Protein 9K8J (pdb70)

Nearest PDB structures (foldseek):
  1xl3-assembly2_B  TM=3.072E-01  e=3.208E+00  Yersinia pestis

Structure (mmCIF, N/CA/C/O backbone):
data_9K8J
#
_entry.id   9K8J
#
loop_
_entity.id
_entity.type
_entity.pdbx_description
1 polymer Cage-t32-Zn1-HEHE-36
2 non-polymer 'ZINC ION'
#
loop_
_atom_site.group_PDB
_atom_site.id
_atom_site.type_symbol
_atom_site.label_atom_id
_atom_site.label_alt_id
_atom_site.label_comp_id
_atom_site.label_asym_id
_atom_site.label_entity_id
_atom_site.label_seq_id
_atom_site.pdbx_PDB_ins_code
_atom_site.Cartn_x
_atom_site.Cartn_y
_atom_site.Cartn_z
_atom_site.occupancy
_atom_site.B_iso_or_equiv
_atom_site.auth_seq_id
_atom_site.auth_comp_id
_atom_site.auth_asym_id
_atom_site.auth_atom_id
_atom_site.pdbx_PDB_model_num
ATOM 1 N N . GLY A 1 22 ? 139.899 102.270 174.475 1.00 50.59 3 GLY A N 1
ATOM 2 C CA . GLY A 1 22 ? 139.348 100.929 174.417 1.00 52.39 3 GLY A CA 1
ATOM 3 C C . GLY A 1 22 ? 140.012 99.970 175.385 1.00 54.36 3 GLY A C 1
ATOM 4 O O . GLY A 1 22 ? 140.783 99.100 174.981 1.00 52.69 3 GLY A O 1
ATOM 5 N N . GLY A 1 23 ? 139.707 100.130 176.671 1.00 51.81 4 GLY A N 1
ATOM 6 C CA . GLY A 1 23 ? 140.307 99.306 177.701 1.00 50.43 4 GLY A CA 1
ATOM 7 C C . GLY A 1 23 ? 141.506 99.979 178.332 1.00 51.46 4 GLY A C 1
ATOM 8 O O . GLY A 1 23 ? 141.931 99.618 179.434 1.00 50.74 4 GLY A O 1
ATOM 9 N N . THR A 1 24 ? 142.054 100.971 177.635 1.00 50.98 5 THR A N 1
ATOM 10 C CA . THR A 1 24 ? 143.189 101.748 178.111 1.00 52.25 5 THR A CA 1
ATOM 11 C C . THR A 1 24 ? 142.815 103.218 178.006 1.00 53.53 5 THR A C 1
ATOM 12 O O . THR A 1 24 ? 142.134 103.610 177.055 1.00 52.15 5 THR A O 1
ATOM 16 N N . MET A 1 25 ? 143.228 104.006 179.006 1.00 49.57 6 MET A N 1
ATOM 17 C CA . MET A 1 25 ? 142.888 105.422 179.157 1.00 47.10 6 MET A CA 1
ATOM 18 C C . MET A 1 25 ? 141.433 105.546 179.612 1.00 51.39 6 MET A C 1
ATOM 19 O O . MET A 1 25 ? 140.982 106.626 180.012 1.00 53.55 6 MET A O 1
ATOM 24 N N . LEU A 1 26 ? 140.711 104.426 179.620 1.00 44.65 7 LEU A N 1
ATOM 25 C CA . LEU A 1 26 ? 139.372 104.350 180.189 1.00 39.36 7 LEU A CA 1
ATOM 26 C C . LEU A 1 26 ? 139.333 103.667 181.544 1.00 39.47 7 LEU A C 1
ATOM 27 O O . LEU A 1 26 ? 138.522 104.048 182.389 1.00 41.49 7 LEU A O 1
ATOM 32 N N . LYS A 1 27 ? 140.185 102.663 181.768 1.00 41.62 8 LYS A N 1
ATOM 33 C CA . LYS A 1 27 ? 140.236 102.022 183.078 1.00 43.61 8 LYS A CA 1
ATOM 34 C C . LYS A 1 27 ? 140.919 102.910 184.109 1.00 46.27 8 LYS A C 1
ATOM 35 O O . LYS A 1 27 ? 140.606 102.823 185.301 1.00 47.72 8 LYS A O 1
ATOM 41 N N . GLU A 1 28 ? 141.850 103.764 183.675 1.00 44.45 9 GLU A N 1
ATOM 42 C CA . GLU A 1 28 ? 142.481 104.703 184.597 1.00 44.71 9 GLU A CA 1
ATOM 43 C C . GLU A 1 28 ? 141.494 105.751 185.095 1.00 47.59 9 GLU A C 1
ATOM 44 O O . GLU A 1 28 ? 141.541 106.136 186.270 1.00 48.00 9 GLU A O 1
ATOM 50 N N . ILE A 1 29 ? 140.603 106.229 184.222 1.00 40.47 10 ILE A N 1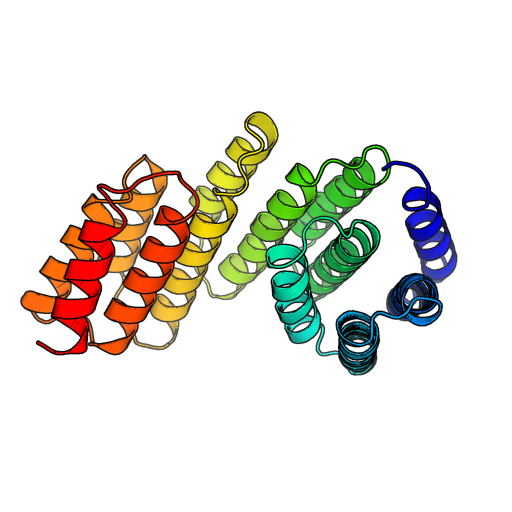
ATOM 51 C CA . ILE A 1 29 ? 139.594 107.198 184.639 1.00 36.95 10 ILE A CA 1
ATOM 52 C C . ILE A 1 29 ? 138.689 106.598 185.703 1.00 37.99 10 ILE A C 1
ATOM 53 O O . ILE A 1 29 ? 138.420 107.220 186.739 1.00 42.61 10 ILE A O 1
ATOM 58 N N . LEU A 1 30 ? 138.213 105.372 185.471 1.00 38.92 11 LEU A N 1
ATOM 59 C CA . LEU A 1 30 ? 137.377 104.699 186.458 1.00 40.56 11 LEU A CA 1
ATOM 60 C C . LEU A 1 30 ? 138.142 104.407 187.741 1.00 42.57 11 LEU A C 1
ATOM 61 O O . LEU A 1 30 ? 137.575 104.506 188.833 1.00 44.93 11 LEU A O 1
ATOM 66 N N . GLU A 1 31 ? 139.426 104.052 187.634 1.00 45.82 12 GLU A N 1
ATOM 67 C CA . GLU A 1 31 ? 140.225 103.819 188.830 1.00 45.77 12 GLU A CA 1
ATOM 68 C C . GLU A 1 31 ? 140.338 105.083 189.673 1.00 48.10 12 GLU A C 1
ATOM 69 O O . GLU A 1 31 ? 140.139 105.040 190.893 1.00 50.23 12 GLU A O 1
ATOM 75 N N . ALA A 1 32 ? 140.635 106.219 189.038 1.00 47.25 13 ALA A N 1
ATOM 76 C CA . ALA A 1 32 ? 140.721 107.482 189.765 1.00 45.99 13 ALA A CA 1
ATOM 77 C C . ALA A 1 32 ? 139.375 107.854 190.376 1.00 47.03 13 ALA A C 1
ATOM 78 O O . ALA A 1 32 ? 139.302 108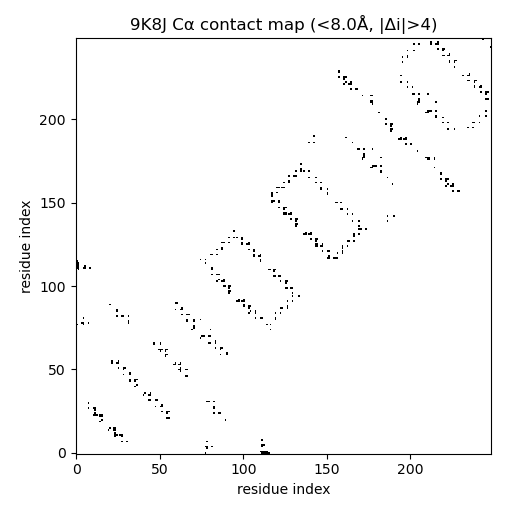.316 191.523 1.00 47.14 13 ALA A 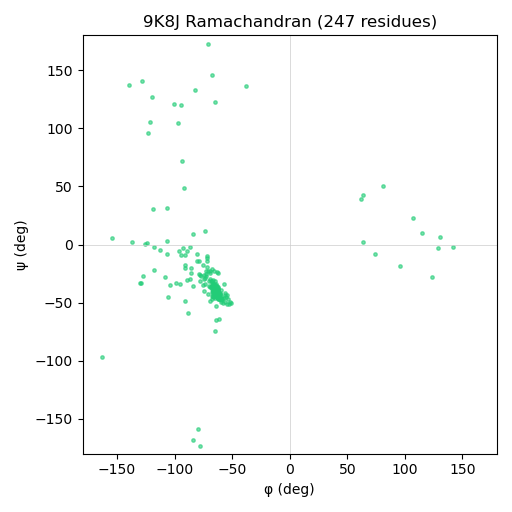O 1
ATOM 80 N N . TYR A 1 33 ? 138.296 107.657 189.616 1.00 44.43 14 TYR A N 1
ATOM 81 C CA . TYR A 1 33 ? 136.956 107.897 190.139 1.00 42.77 14 TYR A CA 1
ATOM 82 C C . TYR A 1 33 ? 136.716 107.068 191.394 1.00 44.76 14 TYR A C 1
ATOM 83 O O . TYR A 1 33 ? 136.154 107.552 192.379 1.00 45.71 14 TYR A O 1
ATOM 92 N N . LYS A 1 34 ? 137.162 105.811 191.377 1.00 46.63 15 LYS A N 1
ATOM 93 C CA . LYS A 1 34 ? 136.986 104.948 192.539 1.00 47.06 15 LYS A CA 1
ATOM 94 C C . LYS A 1 34 ? 137.812 105.429 193.728 1.00 50.97 15 LYS A C 1
ATOM 95 O O . LYS A 1 34 ? 137.345 105.385 194.874 1.00 49.61 15 LYS A O 1
ATOM 101 N N . GLU A 1 35 ? 139.045 105.885 193.489 1.00 55.67 16 GLU A N 1
ATOM 102 C CA . GLU A 1 35 ? 139.842 106.398 194.603 1.00 54.96 16 GLU A CA 1
ATOM 103 C C . GLU A 1 35 ? 139.173 107.606 195.242 1.00 56.31 16 GLU A C 1
ATOM 104 O O . GLU A 1 35 ? 139.114 107.708 196.473 1.00 58.26 16 GLU A O 1
ATOM 110 N N . ILE A 1 36 ? 138.668 108.531 194.428 1.00 53.40 17 ILE A N 1
ATOM 111 C CA . ILE A 1 36 ? 138.089 109.757 194.978 1.00 51.59 17 ILE A CA 1
ATOM 112 C C . ILE A 1 36 ? 136.677 109.509 195.499 1.00 51.31 17 ILE A C 1
ATOM 113 O O . ILE A 1 36 ? 136.127 110.328 196.244 1.00 51.07 17 ILE A O 1
ATOM 118 N N . ALA A 1 37 ? 136.078 108.374 195.129 1.00 57.61 18 ALA A N 1
ATOM 119 C CA . ALA A 1 37 ? 134.780 107.990 195.661 1.00 59.55 18 ALA A CA 1
ATOM 120 C C . ALA A 1 37 ? 134.860 107.065 196.866 1.00 59.12 18 ALA A C 1
ATOM 121 O O . ALA A 1 37 ? 133.826 106.804 197.490 1.00 58.17 18 ALA A O 1
ATOM 123 N N . ARG A 1 38 ? 136.047 106.549 197.200 1.00 60.69 19 ARG A N 1
ATOM 124 C CA . ARG A 1 38 ? 136.200 105.754 198.415 1.00 63.04 19 ARG A CA 1
ATOM 125 C C . ARG A 1 38 ? 135.769 106.539 199.646 1.00 62.69 19 ARG A C 1
ATOM 126 O O . ARG A 1 38 ? 135.236 105.968 200.606 1.00 59.83 19 ARG A O 1
ATOM 134 N N . THR A 1 39 ? 136.002 107.853 199.642 1.00 68.58 20 THR A N 1
ATOM 135 C CA . THR A 1 39 ? 135.602 108.693 200.768 1.00 68.84 20 THR A CA 1
ATOM 136 C C . THR A 1 39 ? 134.091 108.669 200.960 1.00 66.82 20 THR A C 1
ATOM 137 O O . THR A 1 39 ? 133.591 108.593 202.088 1.00 67.21 20 THR A O 1
ATOM 141 N N . GLY A 1 40 ? 133.344 108.740 199.859 1.00 64.02 21 GLY A N 1
ATOM 142 C CA . GLY A 1 40 ? 131.896 108.711 199.924 1.00 65.80 21 GLY A CA 1
ATOM 143 C C . GLY A 1 40 ? 131.259 110.004 199.458 1.00 68.95 21 GLY A C 1
ATOM 144 O O . GLY A 1 40 ? 130.052 110.204 199.621 1.00 67.95 21 GLY A O 1
ATOM 145 N N . ASN A 1 41 ? 132.071 110.892 198.878 1.00 65.48 22 ASN A N 1
ATOM 146 C CA . ASN A 1 41 ? 131.565 112.175 198.409 1.00 63.31 22 ASN A CA 1
ATOM 147 C C . ASN A 1 41 ? 130.550 112.023 197.287 1.00 65.29 22 ASN A C 1
ATOM 148 O O . ASN A 1 41 ? 129.534 112.730 197.283 1.00 62.36 22 ASN A O 1
ATOM 153 N N . GLU A 1 42 ? 130.815 111.136 196.323 1.00 60.40 23 GLU A N 1
ATOM 154 C CA . GLU A 1 42 ? 129.908 110.828 195.220 1.00 57.10 23 GLU A CA 1
ATOM 155 C C . GLU A 1 42 ? 129.662 112.026 194.309 1.00 55.59 23 GLU A C 1
ATOM 156 O O . GLU A 1 42 ? 128.888 111.930 193.350 1.00 51.61 23 GLU A O 1
ATOM 162 N N . ARG A 1 43 ? 130.309 113.158 194.590 1.00 53.60 24 ARG A N 1
ATOM 163 C CA . ARG A 1 43 ? 130.192 114.330 193.72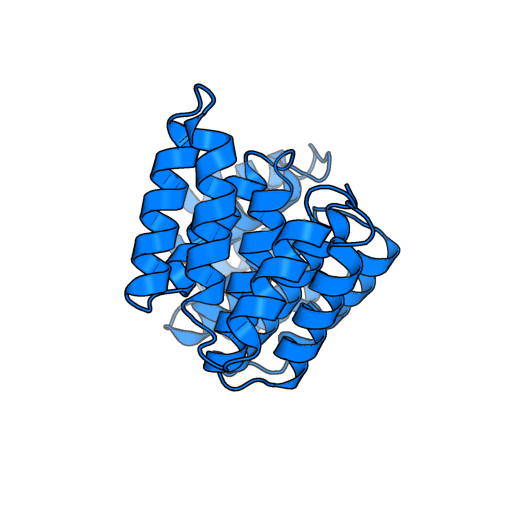8 1.00 50.34 24 ARG A CA 1
ATOM 164 C C . ARG A 1 43 ? 131.523 114.945 193.319 1.00 50.24 24 ARG A C 1
ATOM 165 O O . ARG A 1 43 ? 131.611 115.470 192.205 1.00 50.32 24 ARG A O 1
ATOM 173 N N . GLU A 1 44 ? 132.561 114.905 194.157 1.00 48.82 25 GLU A N 1
ATOM 174 C CA . GLU A 1 44 ? 133.862 115.399 193.723 1.00 47.92 25 GLU A CA 1
ATOM 175 C C . GLU A 1 44 ? 134.583 114.402 192.828 1.00 48.90 25 GLU A C 1
ATOM 176 O O . GLU A 1 44 ? 135.417 114.811 192.015 1.00 50.75 25 GLU A O 1
ATOM 182 N N . ALA A 1 45 ? 134.286 113.107 192.960 1.00 41.39 26 ALA A N 1
ATOM 183 C CA . ALA A 1 45 ? 134.824 112.128 192.021 1.00 40.42 26 ALA A CA 1
ATOM 184 C C . ALA A 1 45 ? 134.310 112.383 190.612 1.00 39.11 26 ALA A C 1
ATOM 185 O O . ALA A 1 45 ? 135.072 112.303 189.639 1.00 41.40 26 ALA A O 1
ATOM 187 N N . LEU A 1 46 ? 133.018 112.698 190.484 1.00 30.71 27 LEU A N 1
ATOM 188 C CA . LEU A 1 46 ? 132.462 113.044 189.179 1.00 30.76 27 LEU A CA 1
ATOM 189 C C . LEU A 1 46 ? 133.138 114.280 188.605 1.00 30.45 27 LEU A C 1
ATOM 190 O O . LEU A 1 46 ? 133.487 114.309 187.420 1.00 31.08 27 LEU A O 1
ATOM 195 N N . LEU A 1 47 ? 133.337 115.308 189.432 1.00 30.08 28 LEU A N 1
ATOM 196 C CA . LEU A 1 47 ? 133.975 116.532 188.959 1.00 30.73 28 LEU A CA 1
ATOM 197 C C . LEU A 1 47 ? 135.419 116.278 188.543 1.00 32.49 28 LEU A C 1
ATOM 198 O O . LEU A 1 47 ? 135.889 116.833 187.546 1.00 32.58 28 LEU A O 1
ATOM 203 N N . ARG A 1 48 ? 136.134 115.439 189.295 1.00 31.91 29 ARG A N 1
ATOM 204 C CA . ARG A 1 48 ? 137.508 115.106 188.933 1.00 30.94 29 ARG A CA 1
ATOM 205 C C . ARG A 1 48 ? 137.561 114.332 187.620 1.00 29.82 29 ARG A C 1
ATOM 206 O O . ARG A 1 48 ? 138.450 114.554 186.791 1.00 33.49 29 ARG A O 1
ATOM 214 N N . ALA A 1 49 ? 136.623 113.403 187.422 1.00 23.82 30 ALA A N 1
ATOM 215 C CA . ALA A 1 49 ? 136.565 112.677 186.158 1.00 20.32 30 ALA A CA 1
ATOM 216 C C . ALA A 1 49 ? 136.281 113.618 184.993 1.00 24.17 30 ALA A C 1
ATOM 217 O O . ALA A 1 49 ? 136.894 113.504 183.924 1.00 22.21 30 ALA A O 1
ATOM 219 N N . ILE A 1 50 ? 135.354 114.559 185.183 1.00 26.57 31 ILE A N 1
ATOM 220 C CA . ILE A 1 50 ? 135.072 115.545 184.143 1.00 20.60 31 ILE A CA 1
ATOM 221 C C . ILE A 1 50 ? 136.304 116.398 183.868 1.00 25.06 31 ILE A C 1
ATOM 222 O O . ILE A 1 50 ? 136.591 116.742 182.716 1.00 27.32 31 ILE A O 1
ATOM 227 N N . ASP A 1 51 ? 137.052 116.748 184.916 1.00 23.31 32 ASP A N 1
ATOM 228 C CA . ASP A 1 51 ? 138.286 117.508 184.733 1.00 25.38 32 ASP A CA 1
ATOM 229 C C . ASP A 1 51 ? 139.300 116.719 183.912 1.00 28.57 32 ASP A C 1
ATOM 230 O O . ASP A 1 51 ? 139.943 117.263 183.005 1.00 32.53 32 ASP A O 1
ATOM 235 N N . ILE A 1 52 ? 139.454 115.433 184.219 1.00 26.07 33 ILE A N 1
ATOM 236 C CA . ILE A 1 52 ? 140.399 114.568 183.521 1.00 21.30 33 ILE A CA 1
ATOM 237 C C . ILE A 1 52 ? 140.025 114.495 182.047 1.00 20.49 33 ILE A C 1
ATOM 238 O O . ILE A 1 52 ? 140.891 114.599 181.171 1.00 22.95 33 ILE A O 1
ATOM 243 N N . VAL A 1 53 ? 138.732 114.323 181.761 1.00 20.66 34 VAL A N 1
ATOM 244 C CA . VAL A 1 53 ? 138.288 114.291 180.370 1.00 21.37 34 VAL A CA 1
ATOM 245 C C . VAL A 1 53 ? 138.537 115.632 179.689 1.00 22.77 34 VAL A C 1
ATOM 246 O O . VAL A 1 53 ? 138.999 115.687 178.544 1.00 26.31 34 VAL A O 1
ATOM 250 N N . ARG A 1 54 ? 138.247 116.736 180.383 1.00 20.77 35 ARG A N 1
ATOM 251 C CA . ARG A 1 54 ? 138.356 118.057 179.769 1.00 20.40 35 ARG A CA 1
ATOM 252 C C . ARG A 1 54 ? 139.798 118.454 179.489 1.00 29.57 35 ARG A C 1
ATOM 253 O O . ARG A 1 54 ? 140.043 119.215 178.548 1.00 29.32 35 ARG A O 1
ATOM 261 N N . ASP A 1 55 ? 140.753 117.975 180.286 1.00 33.48 36 ASP A N 1
ATOM 262 C CA . ASP A 1 55 ? 142.156 118.279 180.022 1.00 29.27 36 ASP A CA 1
ATOM 263 C C . ASP A 1 55 ? 142.613 117.676 178.696 1.00 29.52 36 ASP A C 1
ATOM 264 O O . ASP A 1 55 ? 143.381 118.297 177.952 1.00 32.47 36 ASP A O 1
ATOM 269 N N . LYS A 1 56 ? 142.149 116.466 178.386 1.00 26.36 37 LYS A N 1
ATOM 270 C CA . LYS A 1 56 ? 142.552 115.783 177.160 1.00 26.10 37 LYS A CA 1
ATOM 271 C C . LYS A 1 56 ? 141.986 116.462 175.918 1.00 26.17 37 LYS A C 1
ATOM 272 O O . LYS A 1 56 ? 142.532 116.306 174.821 1.00 29.34 37 LYS A O 1
ATOM 278 N N . TYR A 1 57 ? 140.897 117.215 176.071 1.00 30.94 38 TYR A N 1
ATOM 279 C CA . TYR A 1 57 ? 140.285 117.884 174.930 1.00 31.51 38 TYR A CA 1
ATOM 280 C C . TYR A 1 57 ? 140.527 119.384 174.901 1.00 34.97 38 TYR A C 1
ATOM 281 O O . TYR A 1 57 ? 140.178 120.024 173.906 1.00 35.22 38 TYR A O 1
ATOM 290 N N . SER A 1 58 ? 141.107 119.966 175.951 1.00 37.39 39 SER A N 1
ATOM 291 C CA . SER A 1 58 ? 141.563 121.349 175.922 1.00 35.91 39 SER A CA 1
ATOM 292 C C . SER A 1 58 ? 142.977 121.476 175.380 1.00 36.36 39 SER A C 1
ATOM 293 O O . SER A 1 58 ? 143.323 122.499 174.784 1.00 39.59 39 SER A O 1
ATOM 296 N N . GLU A 1 59 ? 143.806 120.445 175.581 1.00 32.84 40 GLU A N 1
ATOM 297 C CA . GLU A 1 59 ? 145.134 120.421 174.978 1.00 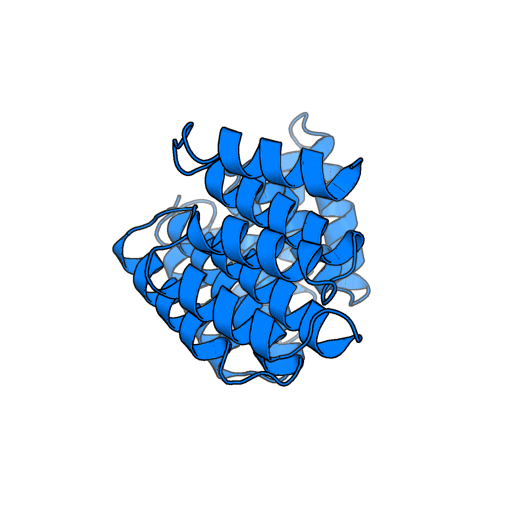34.90 40 GLU A CA 1
ATOM 298 C C . GLU A 1 59 ? 145.056 120.326 173.461 1.00 37.07 40 GLU A C 1
ATOM 299 O O . GLU A 1 59 ? 146.003 120.712 172.764 1.00 37.44 40 GLU A O 1
ATOM 305 N N . LYS A 1 60 ? 143.944 119.818 172.930 1.00 37.95 41 LYS A N 1
ATOM 306 C CA . LYS A 1 60 ? 143.723 119.779 171.491 1.00 38.02 41 LYS A CA 1
ATOM 307 C C . LYS A 1 60 ? 143.159 121.110 171.009 1.00 39.53 41 LYS A C 1
ATOM 308 O O . LYS A 1 60 ? 143.162 122.097 171.753 1.00 37.38 41 LYS A O 1
ATOM 314 N N . GLY A 1 61 ? 142.678 121.147 169.771 1.00 47.34 42 GLY A N 1
ATOM 315 C CA . GLY A 1 61 ? 142.065 122.348 169.238 1.00 47.28 42 GLY A CA 1
ATOM 316 C C . GLY A 1 61 ? 140.559 122.235 169.118 1.00 51.24 42 GLY A C 1
ATOM 317 O O . GLY A 1 61 ? 139.953 122.833 168.224 1.00 51.64 42 GLY A O 1
ATOM 318 N N . ASP A 1 62 ? 139.945 121.468 170.015 1.00 50.32 43 ASP A N 1
ATOM 319 C CA . ASP A 1 62 ? 138.506 121.235 170.011 1.00 48.01 43 ASP A CA 1
ATOM 320 C C . ASP A 1 62 ? 137.847 122.196 170.990 1.00 44.69 43 ASP A C 1
ATOM 321 O O . ASP A 1 62 ? 137.918 121.993 172.207 1.00 47.03 43 ASP A O 1
ATOM 326 N N . GLU A 1 63 ? 137.203 123.235 170.457 1.00 42.81 44 GLU A N 1
ATOM 327 C CA . GLU A 1 63 ? 136.500 124.214 171.280 1.00 45.02 44 GLU A CA 1
ATOM 328 C C . GLU A 1 63 ? 135.013 123.906 171.401 1.00 47.68 44 GLU A C 1
ATOM 329 O O . GLU A 1 63 ? 134.309 124.590 172.154 1.00 45.05 44 GLU A O 1
ATOM 335 N N . GLU A 1 64 ? 134.518 122.899 170.685 1.00 47.56 45 GLU A N 1
ATOM 336 C CA . GLU A 1 64 ? 133.132 122.469 170.811 1.00 47.46 45 GLU A CA 1
ATOM 337 C C . GLU A 1 64 ? 132.922 121.476 171.941 1.00 45.25 45 GLU A C 1
ATOM 338 O O . GLU A 1 64 ? 131.808 121.371 172.461 1.00 47.02 45 GLU A O 1
ATOM 344 N N . THR A 1 65 ? 133.968 120.749 172.330 1.00 30.99 46 THR A N 1
ATOM 345 C CA . THR A 1 65 ? 133.880 119.791 173.422 1.00 30.93 46 THR A CA 1
ATOM 346 C C . THR A 1 65 ? 134.327 120.378 174.754 1.00 34.43 46 THR A C 1
ATOM 347 O O . THR A 1 65 ? 133.774 120.014 175.798 1.00 38.82 46 THR A O 1
ATOM 351 N N . ASP A 1 66 ? 135.311 121.282 174.742 1.00 32.69 47 ASP A N 1
ATOM 352 C CA . ASP A 1 66 ? 135.776 121.886 175.988 1.00 25.88 47 ASP A CA 1
ATOM 353 C C . ASP A 1 66 ? 134.675 122.709 176.649 1.00 29.53 47 ASP A C 1
ATOM 354 O O . ASP A 1 66 ? 134.466 122.615 177.866 1.00 32.27 47 ASP A O 1
ATOM 359 N N . THR A 1 67 ? 133.958 123.517 175.864 1.00 27.52 48 THR A N 1
ATOM 360 C CA . THR A 1 67 ? 132.851 124.296 176.410 1.00 28.05 48 THR A CA 1
ATOM 361 C C . THR A 1 67 ? 131.727 123.399 176.906 1.00 30.50 48 THR A C 1
ATOM 362 O O . THR A 1 67 ? 131.103 123.687 177.936 1.00 34.09 48 THR A O 1
ATOM 366 N N . LEU A 1 68 ? 131.442 122.316 176.184 1.00 23.71 49 LEU A N 1
ATOM 367 C CA . LEU A 1 68 ? 130.386 121.404 176.603 1.00 25.30 49 LEU A CA 1
ATOM 368 C C . LEU A 1 68 ? 130.739 120.743 177.931 1.00 27.49 49 LEU A C 1
ATOM 369 O O . LEU A 1 68 ? 129.882 120.601 178.808 1.00 33.23 49 LEU A O 1
ATOM 374 N N . LEU A 1 69 ? 132.000 120.346 178.103 1.00 15.48 50 LEU A N 1
ATOM 375 C CA . LEU A 1 69 ? 132.422 119.810 179.391 1.00 15.77 50 LEU A CA 1
ATOM 376 C C . LEU A 1 69 ? 132.429 120.873 180.485 1.00 17.65 50 LEU A C 1
ATOM 377 O O . LEU A 1 69 ? 132.172 120.543 181.645 1.00 20.48 50 LEU A O 1
ATOM 382 N N . HIS A 1 70 ? 132.703 122.133 180.144 1.00 23.36 51 HIS A N 1
ATOM 383 C CA . HIS A 1 70 ? 132.533 123.215 181.112 1.00 24.34 51 HIS A CA 1
ATOM 384 C C . HIS A 1 70 ? 131.096 123.262 181.618 1.00 24.62 51 HIS A C 1
ATOM 385 O O . HIS A 1 70 ? 130.845 123.297 182.830 1.00 27.60 51 HIS A O 1
ATOM 392 N N . ARG A 1 71 ? 130.139 123.263 180.688 1.00 20.01 52 ARG A N 1
ATOM 393 C CA . ARG A 1 71 ? 128.728 123.302 181.063 1.00 16.10 52 ARG A CA 1
ATOM 394 C C . ARG A 1 71 ? 128.335 122.075 181.874 1.00 19.72 52 ARG A C 1
ATOM 395 O O . ARG A 1 71 ? 127.587 122.179 182.853 1.00 17.47 52 ARG A O 1
ATOM 403 N N . VAL A 1 72 ? 128.828 120.901 181.476 1.00 22.63 53 VAL A N 1
ATOM 404 C CA . VAL A 1 72 ? 128.502 119.665 182.180 1.00 17.95 53 VAL A CA 1
ATOM 405 C C . VAL A 1 72 ? 129.041 119.692 183.602 1.00 18.70 53 VAL A C 1
ATOM 406 O O . VAL A 1 72 ? 128.343 119.297 184.545 1.00 19.90 53 VAL A O 1
ATOM 410 N N . ARG A 1 73 ? 130.280 120.151 183.789 1.00 22.99 54 ARG A N 1
ATOM 411 C CA . ARG A 1 73 ? 130.843 120.266 185.130 1.00 19.51 54 ARG A CA 1
ATOM 412 C C . ARG A 1 73 ? 130.058 121.256 185.975 1.00 21.23 54 ARG A C 1
ATOM 413 O O . ARG A 1 73 ? 129.823 121.011 187.165 1.00 23.39 54 ARG A O 1
ATOM 421 N N . LEU A 1 74 ? 129.645 122.381 185.382 1.00 25.60 55 LEU A N 1
ATOM 422 C CA . LEU A 1 74 ? 128.837 123.345 186.123 1.00 29.44 55 LEU A CA 1
ATOM 423 C C . LEU A 1 74 ? 127.510 122.733 186.555 1.00 31.13 55 LEU A C 1
ATOM 424 O O . LEU A 1 74 ? 127.073 122.919 187.698 1.00 31.47 55 LEU A O 1
ATOM 429 N N . ASP A 1 75 ? 126.854 121.992 185.655 1.00 29.00 56 ASP A N 1
ATOM 430 C CA . ASP A 1 75 ? 125.583 121.357 185.993 1.00 27.97 56 ASP A CA 1
ATOM 431 C C . ASP A 1 75 ? 125.754 120.318 187.094 1.00 26.51 56 ASP A C 1
ATOM 432 O O . ASP A 1 75 ? 124.942 120.241 188.022 1.00 28.06 56 ASP A O 1
ATOM 437 N N . VAL A 1 76 ? 126.805 119.498 187.004 1.00 23.81 57 VAL A N 1
ATOM 438 C CA . VAL A 1 76 ? 127.054 118.489 188.027 1.00 23.79 57 VAL A CA 1
ATOM 439 C C . VAL A 1 76 ? 127.345 119.125 189.378 1.00 29.30 57 VAL A C 1
ATOM 440 O O . VAL A 1 76 ? 126.825 118.669 190.401 1.00 30.02 57 VAL A O 1
ATOM 444 N N . ARG A 1 77 ? 128.168 120.176 189.411 1.00 36.20 58 ARG A N 1
ATOM 445 C CA . ARG A 1 77 ? 128.473 120.863 190.659 1.00 31.49 58 ARG A CA 1
ATOM 446 C C . ARG A 1 77 ? 127.239 121.522 191.267 1.00 33.60 58 ARG A C 1
ATOM 447 O O . ARG A 1 77 ? 127.044 121.473 192.484 1.00 37.30 58 ARG A O 1
ATOM 455 N N . GLU A 1 78 ? 126.402 122.145 190.433 1.00 39.44 59 GLU A N 1
ATOM 456 C CA . GLU A 1 78 ? 125.177 122.758 190.939 1.00 40.25 59 GLU A CA 1
ATOM 457 C C . GLU A 1 78 ? 124.227 121.708 191.499 1.00 41.70 59 GLU A C 1
ATOM 458 O O . GLU A 1 78 ? 123.644 121.890 192.574 1.00 41.47 59 GLU A O 1
ATOM 464 N N . GLY A 1 79 ? 124.060 120.599 190.785 1.00 37.82 60 GLY A N 1
ATOM 465 C CA . GLY A 1 79 ? 123.184 119.532 191.233 1.00 33.81 60 GLY A CA 1
ATOM 466 C C . GLY A 1 79 ? 122.186 119.099 190.180 1.00 33.55 60 GLY A C 1
ATOM 467 O O . GLY A 1 79 ? 121.414 118.160 190.397 1.00 38.40 60 GLY A O 1
ATOM 468 N N . ASN A 1 80 ? 122.190 119.777 189.033 1.00 31.87 61 ASN A N 1
ATOM 469 C CA . ASN A 1 80 ? 121.256 119.480 187.946 1.00 31.91 61 ASN A CA 1
ATOM 470 C C . ASN A 1 80 ? 121.907 118.507 186.962 1.00 36.73 61 ASN A C 1
ATOM 471 O O . ASN A 1 80 ? 122.282 118.852 185.840 1.00 38.72 61 ASN A O 1
ATOM 476 N N . LEU A 1 81 ? 122.037 117.256 187.412 1.00 36.42 62 LEU A N 1
ATOM 477 C CA . LEU A 1 81 ? 122.674 116.230 186.595 1.00 29.91 62 LEU A CA 1
ATOM 478 C C . LEU A 1 81 ? 121.854 115.837 185.376 1.00 30.42 62 LEU A C 1
ATOM 479 O O . LEU A 1 81 ? 122.435 115.353 184.398 1.00 35.07 62 LEU A O 1
ATOM 484 N N . GLU A 1 82 ? 120.532 116.021 185.405 1.00 25.75 63 GLU A N 1
ATOM 485 C CA . GLU A 1 82 ? 119.704 115.633 184.269 1.00 26.60 63 GLU A CA 1
ATOM 486 C C . GLU A 1 82 ? 120.057 116.420 183.012 1.00 28.35 63 GLU A C 1
ATOM 487 O O . GLU A 1 82 ? 120.146 115.840 181.925 1.00 31.45 63 GLU A O 1
ATOM 493 N N . HIS A 1 83 ? 120.272 117.731 183.137 1.00 24.56 64 HIS A N 1
ATOM 494 C CA . HIS A 1 83 ? 120.699 118.516 181.982 1.00 29.07 64 HIS A CA 1
ATOM 495 C C . HIS A 1 83 ? 122.049 118.033 181.466 1.00 32.17 64 HIS A C 1
ATOM 496 O O . HIS A 1 83 ? 122.295 118.013 180.251 1.00 33.61 64 HIS A O 1
ATOM 503 N N . ALA A 1 84 ? 122.936 117.638 182.383 1.00 21.19 65 ALA A N 1
ATOM 504 C CA . ALA A 1 84 ? 124.239 117.115 181.990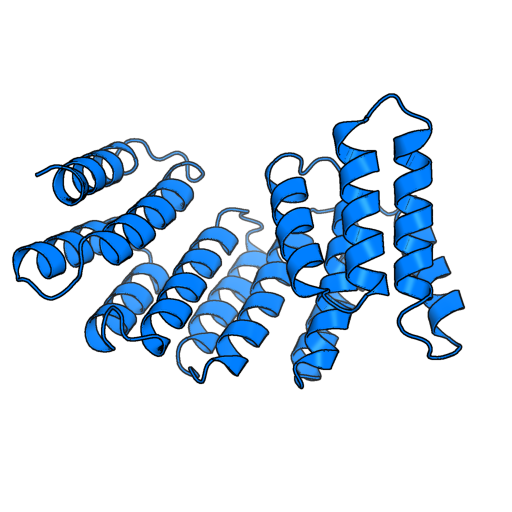 1.00 9.33 65 ALA A CA 1
ATOM 505 C C . ALA A 1 84 ? 124.097 115.832 181.183 1.00 22.22 65 ALA A C 1
ATOM 506 O O . ALA A 1 84 ? 124.752 115.662 180.148 1.00 25.27 65 ALA A O 1
ATOM 508 N N . VAL A 1 85 ? 123.244 114.910 181.635 1.00 26.18 66 VAL A N 1
ATOM 509 C CA . VAL A 1 85 ? 123.071 113.670 180.886 1.00 15.44 66 VAL A CA 1
ATOM 510 C C . VAL A 1 85 ? 122.416 113.952 179.540 1.00 14.95 66 VAL A C 1
ATOM 511 O O . VAL A 1 85 ? 122.748 113.320 178.533 1.00 20.21 66 VAL A O 1
ATOM 515 N N . GLU A 1 86 ? 121.517 114.940 179.483 1.00 18.40 67 GLU A N 1
ATOM 516 C CA . GLU A 1 86 ? 120.878 115.279 178.211 1.00 21.02 67 GLU A CA 1
ATOM 517 C C . GLU A 1 86 ? 121.889 115.794 177.188 1.00 23.90 67 GLU A C 1
ATOM 518 O O . GLU A 1 86 ? 121.960 115.293 176.056 1.00 27.25 67 GLU A O 1
ATOM 524 N N . ASP A 1 87 ? 122.682 116.802 177.575 1.00 20.31 68 ASP A N 1
ATOM 525 C CA . ASP A 1 87 ? 123.579 117.370 176.569 1.00 18.06 68 ASP A CA 1
ATOM 526 C C . ASP A 1 87 ? 124.762 116.445 176.282 1.00 18.08 68 ASP A C 1
ATOM 527 O O . ASP A 1 87 ? 125.258 116.417 175.147 1.00 22.44 68 ASP A O 1
ATOM 532 N N . LEU A 1 88 ? 125.208 115.651 177.252 1.00 8.58 69 LEU A N 1
ATOM 533 C CA . LEU A 1 88 ? 126.193 114.620 176.948 1.00 7.98 69 LEU A CA 1
ATOM 534 C C . LEU A 1 88 ? 125.619 113.556 176.019 1.00 17.25 69 LEU A C 1
ATOM 535 O O . LEU A 1 88 ? 126.342 113.034 175.163 1.00 26.17 69 LEU A O 1
ATOM 540 N N . LYS A 1 89 ? 124.339 113.214 176.180 1.00 11.04 70 LYS A N 1
ATOM 541 C CA . LYS A 1 89 ? 123.682 112.309 175.247 1.00 5.88 70 LYS A CA 1
ATOM 542 C C . LYS A 1 89 ? 123.727 112.872 173.836 1.00 9.25 70 LYS A C 1
ATOM 543 O O . LYS A 1 89 ? 124.066 112.165 172.884 1.00 19.54 70 LYS A O 1
ATOM 549 N N . LYS A 1 90 ? 123.386 114.153 173.687 1.00 10.63 71 LYS A N 1
ATOM 550 C CA . LYS A 1 90 ? 123.465 114.778 172.370 1.00 12.63 71 LYS A CA 1
ATOM 551 C C . LYS A 1 90 ? 124.876 114.673 171.805 1.00 16.36 71 LYS A C 1
ATOM 552 O O . LYS A 1 90 ? 125.068 114.282 170.645 1.00 23.08 71 LYS A O 1
ATOM 558 N N . LEU A 1 91 ? 125.881 114.984 172.628 1.00 12.12 72 LEU A N 1
ATOM 559 C CA . LEU A 1 91 ? 127.269 114.934 172.173 1.00 11.58 72 LEU A CA 1
ATOM 560 C C . LEU A 1 91 ? 127.655 113.537 171.695 1.00 14.50 72 LEU A C 1
ATOM 561 O O . LEU A 1 91 ? 128.274 113.377 170.638 1.00 18.56 72 LEU A O 1
ATOM 566 N N . VAL A 1 92 ? 127.300 112.508 172.467 1.00 15.55 73 VAL A N 1
ATOM 567 C CA . VAL A 1 92 ? 127.725 111.152 172.125 1.00 10.65 73 VAL A CA 1
ATOM 568 C C . VAL A 1 92 ? 126.954 110.638 170.914 1.00 18.12 73 VAL A C 1
ATOM 569 O O . VAL A 1 92 ? 127.443 109.782 170.164 1.00 25.58 73 VAL A O 1
ATOM 573 N N . GLU A 1 93 ? 125.734 111.137 170.702 1.00 19.62 74 GLU A N 1
ATOM 574 C CA . GLU A 1 93 ? 125.020 110.787 169.477 1.00 16.72 74 GLU A CA 1
ATOM 575 C C . GLU A 1 93 ? 125.670 111.407 168.244 1.00 19.84 74 GLU A C 1
ATOM 576 O O . GLU A 1 93 ? 125.897 110.720 167.243 1.00 19.40 74 GLU A O 1
ATOM 582 N N . LYS A 1 94 ? 125.975 112.708 168.290 1.00 23.36 75 LYS A N 1
ATOM 583 C CA . LYS A 1 94 ? 126.639 113.325 167.141 1.00 20.15 75 LYS A CA 1
ATOM 584 C C . LYS A 1 94 ? 128.034 112.745 166.931 1.00 19.41 75 LYS A C 1
ATOM 585 O O . LYS A 1 94 ? 128.419 112.418 165.804 1.00 23.05 75 LYS A O 1
ATOM 591 N N . ARG A 1 95 ? 128.806 112.612 168.007 1.00 19.92 76 ARG A N 1
ATOM 592 C CA . ARG A 1 95 ? 130.151 112.057 167.895 1.00 22.31 76 ARG A CA 1
ATOM 593 C C . ARG A 1 95 ? 130.312 110.835 168.793 1.00 24.43 76 ARG A C 1
ATOM 594 O O . ARG A 1 95 ? 130.596 110.978 169.989 1.00 23.67 76 ARG A O 1
ATOM 602 N N . PRO A 1 96 ? 130.146 109.626 168.261 1.00 26.99 77 PRO A N 1
ATOM 603 C CA . PRO A 1 96 ? 130.329 108.414 169.067 1.00 23.53 77 PRO A CA 1
ATOM 604 C C . PRO A 1 96 ? 131.763 107.911 169.135 1.00 26.49 77 PRO A C 1
ATOM 605 O O . PRO A 1 96 ? 132.015 106.913 169.819 1.00 27.46 77 PRO A O 1
ATOM 609 N N . GLU A 1 97 ? 132.697 108.569 168.445 1.00 30.25 78 GLU A N 1
ATOM 610 C CA . GLU A 1 97 ? 134.100 108.177 168.519 1.00 30.82 78 GLU A CA 1
ATOM 611 C C . GLU A 1 97 ? 134.656 108.409 169.919 1.00 34.47 78 GLU A C 1
ATOM 612 O O . GLU A 1 97 ? 135.516 107.659 170.394 1.00 37.76 78 GLU A O 1
ATOM 618 N N . LEU A 1 98 ? 134.179 109.457 170.589 1.00 29.85 79 LEU A N 1
ATOM 619 C CA . LEU A 1 98 ? 134.625 109.794 171.934 1.00 24.59 79 LEU A CA 1
ATOM 620 C C . LEU A 1 98 ? 134.227 108.702 172.918 1.00 26.80 79 LEU A C 1
ATOM 621 O O . LEU A 1 98 ? 133.043 108.384 173.051 1.00 26.97 79 LEU A O 1
ATOM 626 N N . LYS A 1 99 ? 135.206 108.119 173.614 1.00 25.69 80 LYS A N 1
ATOM 627 C CA . LYS A 1 99 ? 134.946 107.026 174.539 1.00 24.99 80 LYS A CA 1
ATOM 628 C C . LYS A 1 99 ? 135.091 107.406 176.005 1.00 27.43 80 LYS A C 1
ATOM 629 O O . LYS A 1 99 ? 134.437 106.787 176.850 1.00 34.52 80 LYS A O 1
ATOM 635 N N . ASP A 1 100 ? 135.929 108.392 176.329 1.00 22.42 81 ASP A N 1
ATOM 636 C CA . ASP A 1 100 ? 135.995 108.879 177.703 1.00 19.78 81 ASP A CA 1
ATOM 637 C C . ASP A 1 100 ? 134.791 109.751 178.036 1.00 21.91 81 ASP A C 1
ATOM 638 O O . ASP A 1 100 ? 134.292 109.726 179.168 1.00 26.47 81 ASP A O 1
ATOM 643 N N . VAL A 1 101 ? 134.311 110.519 177.054 1.00 17.70 82 VAL A N 1
ATOM 644 C CA . VAL A 1 101 ? 133.074 111.274 177.230 1.00 16.74 82 VAL A CA 1
ATOM 645 C C . VAL A 1 101 ? 131.914 110.325 177.500 1.00 22.25 82 VAL A C 1
ATOM 646 O O . VAL A 1 101 ? 131.076 110.579 178.373 1.00 21.40 82 VAL A O 1
ATOM 650 N N . ALA A 1 102 ? 131.858 109.210 176.771 1.00 19.22 83 ALA A N 1
ATOM 651 C CA . ALA A 1 102 ? 130.829 108.209 177.030 1.00 8.89 83 ALA A CA 1
ATOM 652 C C . ALA A 1 102 ? 130.959 107.613 178.425 1.00 13.15 83 ALA A C 1
ATOM 653 O O . ALA A 1 102 ? 129.947 107.392 179.098 1.00 21.11 83 ALA A O 1
ATOM 655 N N . LEU A 1 103 ? 132.188 107.345 178.876 1.00 15.73 84 LEU A N 1
ATOM 656 C CA . LEU A 1 103 ? 132.376 106.798 180.214 1.00 14.39 84 LEU A CA 1
ATOM 657 C C . LEU A 1 103 ? 131.891 107.768 181.285 1.00 17.93 84 LEU A C 1
ATOM 658 O O . LEU A 1 103 ? 131.205 107.364 182.234 1.00 26.72 84 LEU A O 1
ATOM 663 N N . VAL A 1 104 ? 132.230 109.053 181.154 1.00 15.90 85 VAL A N 1
ATOM 664 C CA . VAL A 1 104 ? 131.771 110.024 182.144 1.00 13.69 85 VAL A CA 1
ATOM 665 C C . VAL A 1 104 ? 130.257 110.193 182.058 1.00 14.85 85 VAL A C 1
ATOM 666 O O . VAL A 1 104 ? 129.588 110.433 183.070 1.00 19.56 85 VAL A O 1
ATOM 670 N N . LEU A 1 105 ? 129.688 110.038 180.858 1.00 12.83 86 LEU A N 1
ATOM 671 C CA . LEU A 1 105 ? 128.237 110.081 180.719 1.00 8.20 86 LEU A CA 1
ATOM 672 C C . LEU A 1 105 ? 127.578 108.946 181.490 1.00 7.67 86 LEU A C 1
ATOM 673 O O . LEU A 1 105 ? 126.587 109.157 182.195 1.00 18.04 86 LEU A O 1
ATOM 678 N N . ILE A 1 106 ? 128.120 107.732 181.371 1.00 12.96 87 ILE A N 1
ATOM 679 C CA . ILE A 1 106 ? 127.531 106.614 182.103 1.00 12.38 87 ILE A CA 1
ATOM 680 C C . ILE A 1 106 ? 127.726 106.787 183.602 1.00 14.59 87 ILE A C 1
ATOM 681 O O . ILE A 1 106 ? 126.856 106.408 184.395 1.00 18.05 87 ILE A O 1
ATOM 686 N N . LEU A 1 107 ? 128.865 107.344 184.022 1.00 10.50 88 LEU A N 1
ATOM 687 C CA . LEU A 1 107 ? 129.066 107.591 185.450 1.00 9.19 88 LEU A CA 1
ATOM 688 C C . LEU A 1 107 ? 128.051 108.594 185.994 1.00 16.56 88 LEU A C 1
ATOM 689 O O . LEU A 1 107 ? 127.482 108.382 187.074 1.00 26.17 88 LEU A O 1
ATOM 694 N N . ILE A 1 108 ? 127.804 109.681 185.261 1.00 15.22 89 ILE A N 1
ATOM 695 C CA . ILE A 1 108 ? 126.802 110.652 185.694 1.00 13.02 89 ILE A CA 1
ATOM 696 C C . ILE A 1 108 ? 125.410 110.038 185.671 1.00 16.04 89 ILE A C 1
ATOM 697 O O . ILE A 1 108 ? 124.579 110.334 186.537 1.00 17.52 89 ILE A O 1
ATOM 702 N N . MET A 1 109 ? 125.130 109.174 184.693 1.00 19.62 90 MET A N 1
ATOM 703 C CA . MET A 1 109 ? 123.841 108.492 184.643 1.00 13.09 90 MET A CA 1
ATOM 704 C C . MET A 1 109 ? 123.639 107.613 185.870 1.00 12.03 90 MET A C 1
ATOM 705 O O . MET A 1 109 ? 122.569 107.622 186.488 1.00 22.92 90 MET A O 1
ATOM 710 N N . ALA A 1 110 ? 124.667 106.841 186.233 1.00 6.84 91 ALA A N 1
ATOM 711 C CA . ALA A 1 110 ? 124.575 105.981 187.406 1.00 10.04 91 ALA A CA 1
ATOM 712 C C . ALA A 1 110 ? 124.403 106.799 188.677 1.00 19.67 91 ALA A C 1
ATOM 713 O O . ALA A 1 110 ? 123.616 106.431 189.557 1.00 19.87 91 ALA A O 1
ATOM 715 N N . GLU A 1 111 ? 125.131 107.914 188.795 1.00 30.87 92 GLU A N 1
ATOM 716 C CA . GLU A 1 111 ? 124.976 108.774 189.963 1.00 27.10 92 GLU A CA 1
ATOM 717 C C . GLU A 1 111 ? 123.596 109.412 190.037 1.00 28.54 92 GLU A C 1
ATOM 718 O O . GLU A 1 111 ? 123.046 109.546 191.135 1.00 27.75 92 GLU A O 1
ATOM 724 N N . GLU A 1 112 ? 123.026 109.812 188.898 1.00 29.17 93 GLU A N 1
ATOM 725 C CA . GLU A 1 112 ? 121.695 110.403 188.883 1.00 26.04 93 GLU A CA 1
ATOM 726 C C . GLU A 1 112 ? 120.616 109.379 189.207 1.00 24.79 93 GLU A C 1
ATOM 727 O O . GLU A 1 112 ? 119.623 109.717 189.861 1.00 25.55 93 GLU A O 1
ATOM 733 N N . VAL A 1 113 ? 120.790 108.130 188.766 1.00 25.54 94 VAL A N 1
ATOM 734 C CA . VAL A 1 113 ? 119.783 107.109 189.035 1.00 25.71 94 VAL A CA 1
ATOM 735 C C . VAL A 1 113 ? 119.651 106.847 190.531 1.00 29.73 94 VAL A C 1
ATOM 736 O O . VAL A 1 113 ? 118.535 106.677 191.039 1.00 28.39 94 VAL A O 1
ATOM 740 N N . LYS A 1 114 ? 120.764 106.822 191.267 1.00 31.08 95 LYS A N 1
ATOM 741 C CA . LYS A 1 114 ? 120.718 106.632 192.712 1.00 30.08 95 LYS A CA 1
ATOM 742 C C . LYS A 1 114 ? 119.980 107.749 193.435 1.00 31.45 95 LYS A C 1
ATOM 743 O O . LYS A 1 114 ? 119.475 107.524 194.541 1.00 32.28 95 LYS A O 1
ATOM 749 N N . LYS A 1 115 ? 119.906 108.944 192.850 1.00 31.63 96 LYS A N 1
ATOM 750 C CA . LYS A 1 115 ? 119.170 110.058 193.434 1.00 31.73 96 LYS A CA 1
ATOM 751 C C . LYS A 1 115 ? 117.670 109.938 193.195 1.00 34.37 96 LYS A C 1
ATOM 752 O O . LYS A 1 115 ? 116.877 110.447 193.994 1.00 36.18 96 LYS A O 1
ATOM 758 N N . LEU A 1 116 ? 117.259 109.241 192.134 1.00 30.91 97 LEU A N 1
ATOM 759 C CA . LEU A 1 116 ? 115.847 109.047 191.839 1.00 31.11 97 LEU A CA 1
ATOM 760 C C . LEU A 1 116 ? 115.163 108.076 192.791 1.00 32.75 97 LEU A C 1
ATOM 761 O O . LEU A 1 116 ? 113.936 108.134 192.933 1.00 33.88 97 LEU A O 1
ATOM 766 N N . GLY A 1 117 ? 115.919 107.195 193.444 1.00 35.93 98 GLY A N 1
ATOM 767 C CA . GLY A 1 117 ? 115.352 106.280 194.413 1.00 36.74 98 GLY A CA 1
ATOM 768 C C . GLY A 1 117 ? 115.269 104.841 193.943 1.00 37.70 98 GLY A C 1
ATOM 769 O O . GLY A 1 117 ? 114.464 104.061 194.459 1.00 39.95 98 GLY A O 1
ATOM 770 N N . PHE A 1 118 ? 116.094 104.475 192.966 1.00 34.74 99 PHE A N 1
ATOM 771 C CA . PHE A 1 118 ? 116.104 103.127 192.402 1.00 35.77 99 PHE A CA 1
ATOM 772 C C . PHE A 1 118 ? 117.490 102.518 192.570 1.00 38.61 99 PHE A C 1
ATOM 773 O O . PHE A 1 118 ? 118.429 102.897 191.847 1.00 39.60 99 PHE A O 1
ATOM 781 N N . PRO A 1 119 ? 117.662 101.579 193.507 1.00 44.36 100 PRO A N 1
ATOM 782 C CA . PRO A 1 119 ? 118.999 101.023 193.759 1.00 44.07 100 PRO A CA 1
ATOM 783 C C . PRO A 1 119 ? 119.388 99.867 192.852 1.00 44.08 100 PRO A C 1
ATOM 784 O O . PRO A 1 119 ? 120.589 99.585 192.730 1.00 43.06 100 PRO A O 1
ATOM 788 N N . GLU A 1 120 ? 118.433 99.186 192.215 1.00 42.40 101 GLU A N 1
ATOM 789 C CA . GLU A 1 120 ? 118.779 98.069 191.342 1.00 43.81 101 GLU A CA 1
ATOM 790 C C . GLU A 1 120 ? 119.154 98.538 189.940 1.00 45.00 101 GLU A C 1
ATOM 791 O O . GLU A 1 120 ? 120.061 97.970 189.317 1.00 45.92 101 GLU A O 1
ATOM 797 N N . PHE A 1 121 ? 118.495 99.587 189.438 1.00 38.12 102 PHE A N 1
ATOM 798 C CA . PHE A 1 121 ? 118.934 100.193 188.189 1.00 38.06 102 PHE A CA 1
ATOM 799 C C . PHE A 1 121 ? 120.326 100.785 188.335 1.00 39.71 102 PHE A C 1
ATOM 800 O O . PHE A 1 121 ? 121.131 100.726 187.398 1.00 43.03 102 PHE A O 1
ATOM 808 N N . ALA A 1 122 ? 120.631 101.346 189.508 1.00 32.51 103 ALA A N 1
ATOM 809 C CA . ALA A 1 122 ? 121.978 101.836 189.768 1.00 34.46 103 ALA A CA 1
ATOM 810 C C . ALA A 1 122 ? 122.996 100.708 189.682 1.00 36.93 103 ALA A C 1
ATOM 811 O O . ALA A 1 122 ? 124.075 100.879 189.107 1.00 37.70 103 ALA A O 1
ATOM 813 N N . GLU A 1 123 ? 122.671 99.542 190.251 1.00 38.91 104 GLU A N 1
ATOM 814 C CA . GLU A 1 123 ? 123.567 98.395 190.155 1.00 40.06 104 GLU A CA 1
ATOM 815 C C . GLU A 1 123 ? 123.756 97.960 188.708 1.00 37.55 104 GLU A C 1
ATOM 816 O O . GLU A 1 123 ? 124.877 97.648 188.287 1.00 37.72 104 GLU A O 1
ATOM 822 N N . LYS A 1 124 ? 122.666 97.925 187.936 1.00 30.16 105 LYS A N 1
ATOM 823 C CA . LYS A 1 124 ? 122.780 97.559 186.526 1.00 30.51 105 LYS A CA 1
ATOM 824 C C . LYS A 1 124 ? 123.707 98.511 185.781 1.00 32.26 105 LYS A C 1
ATOM 825 O O . LYS A 1 124 ? 124.584 98.072 185.025 1.00 36.19 105 LYS A O 1
ATOM 831 N N . ILE A 1 125 ? 123.540 99.818 185.993 1.00 27.15 106 ILE A N 1
ATOM 832 C CA . ILE A 1 125 ? 124.406 100.776 185.311 1.00 22.93 106 ILE A CA 1
ATOM 833 C C . ILE A 1 125 ? 125.845 100.658 185.798 1.00 27.24 106 ILE A C 1
ATOM 834 O O . ILE A 1 125 ? 126.780 100.852 185.018 1.00 32.83 106 ILE A O 1
ATOM 839 N N . GLU A 1 126 ? 126.060 100.351 187.080 1.00 28.28 107 GLU A N 1
ATOM 840 C CA . GLU A 1 126 ? 127.425 100.179 187.571 1.00 31.77 107 GLU A CA 1
ATOM 841 C C . GLU A 1 126 ? 128.112 98.991 186.904 1.00 32.78 107 GLU A C 1
ATOM 842 O O . GLU A 1 126 ? 129.282 99.082 186.505 1.00 32.83 107 GLU A O 1
ATOM 848 N N . GLU A 1 127 ? 127.402 97.866 186.770 1.00 33.22 108 GLU A N 1
ATOM 849 C CA . GLU A 1 127 ? 127.983 96.741 186.040 1.00 32.91 108 GLU A CA 1
ATOM 850 C C . GLU A 1 127 ? 128.202 97.080 184.572 1.00 28.64 108 GLU A C 1
ATOM 851 O O . GLU A 1 127 ? 129.177 96.614 183.968 1.00 36.25 108 GLU A O 1
ATOM 857 N N . LEU A 1 128 ? 127.317 97.887 183.981 1.00 20.40 109 LEU A N 1
ATOM 858 C CA . LEU A 1 128 ? 127.537 98.326 182.606 1.00 22.13 109 LEU A CA 1
ATOM 859 C C . LEU A 1 128 ? 128.803 99.171 182.492 1.00 21.24 109 LEU A C 1
ATOM 860 O O . LEU A 1 128 ? 129.562 99.030 181.528 1.00 24.71 109 LEU A O 1
ATOM 865 N N . VAL A 1 129 ? 129.051 100.043 183.470 1.00 24.64 110 VAL A N 1
ATOM 866 C CA . VAL A 1 129 ? 130.294 100.819 183.488 1.00 27.63 110 VAL A CA 1
ATOM 867 C C . VAL A 1 129 ? 131.494 99.889 183.590 1.00 30.98 110 VAL A C 1
ATOM 868 O O . VAL A 1 129 ? 132.503 100.064 182.898 1.00 28.98 110 VAL A O 1
ATOM 872 N N . GLU A 1 130 ? 131.405 98.894 184.476 1.00 35.91 111 GLU A N 1
ATOM 873 C CA . GLU A 1 130 ? 132.512 97.963 184.666 1.00 34.29 111 GLU A CA 1
ATOM 874 C C . GLU A 1 130 ? 132.830 97.204 183.381 1.00 36.65 111 GLU A C 1
ATOM 875 O O . GLU A 1 130 ? 133.997 97.018 183.024 1.00 36.69 111 GLU A O 1
ATOM 881 N N . LYS A 1 131 ? 131.792 96.758 182.669 1.00 29.69 112 LYS A N 1
ATOM 882 C CA . LYS A 1 131 ? 132.019 96.032 181.424 1.00 28.24 112 LYS A CA 1
ATOM 883 C C . LYS A 1 131 ? 132.445 96.961 180.292 1.00 29.32 112 LYS A C 1
ATOM 884 O O . LYS A 1 131 ? 133.119 96.521 179.354 1.00 32.06 112 LYS A O 1
ATOM 890 N N . PHE A 1 132 ? 132.064 98.241 180.353 1.00 26.89 113 PHE A N 1
ATOM 891 C CA . PHE A 1 132 ? 132.516 99.202 179.352 1.00 27.08 113 PHE A CA 1
ATOM 892 C C . PHE A 1 132 ? 133.977 99.586 179.536 1.00 29.96 113 PHE A C 1
ATOM 893 O O . PHE A 1 132 ? 134.670 99.836 178.544 1.00 31.66 113 PHE A O 1
ATOM 901 N N . ALA A 1 133 ? 134.458 99.650 180.777 1.00 30.24 114 ALA A N 1
ATOM 902 C CA . ALA A 1 133 ? 135.847 100.009 181.034 1.00 31.39 114 ALA A CA 1
ATOM 903 C C . ALA A 1 133 ? 136.813 98.949 180.518 1.00 37.52 114 ALA A C 1
ATOM 904 O O . ALA A 1 133 ? 137.820 99.278 179.884 1.00 40.29 114 ALA A O 1
ATOM 906 N N . GLU A 1 134 ? 136.524 97.674 180.780 1.00 41.10 115 GLU A N 1
ATOM 907 C CA . GLU A 1 134 ? 137.384 96.589 180.331 1.00 42.24 115 GLU A CA 1
ATOM 908 C C . GLU A 1 134 ? 136.941 96.055 178.965 1.00 39.51 115 GLU A C 1
ATOM 909 O O . GLU A 1 134 ? 136.880 94.845 178.729 1.00 41.22 115 GLU A O 1
ATOM 915 N N . THR A 1 135 ? 136.721 96.971 178.019 1.00 37.56 116 THR A N 1
ATOM 916 C CA . THR A 1 135 ? 136.331 96.606 176.660 1.00 37.49 116 THR A CA 1
ATOM 917 C C . THR A 1 135 ? 136.555 97.784 175.719 1.00 37.23 116 THR A C 1
ATOM 918 O O . THR A 1 135 ? 137.673 98.003 175.242 1.00 38.65 116 THR A O 1
ATOM 922 N N . GLY A 1 136 ? 135.499 98.547 175.445 1.00 33.47 117 GLY A N 1
ATOM 923 C CA . GLY A 1 136 ? 135.595 99.683 174.554 1.00 32.80 117 GLY A CA 1
ATOM 924 C C . GLY A 1 136 ? 134.523 99.693 173.486 1.00 33.83 117 GLY A C 1
ATOM 925 O O . GLY A 1 136 ? 134.550 100.528 172.576 1.00 35.63 117 GLY A O 1
ATOM 926 N N . ASP A 1 137 ? 133.575 98.764 173.576 1.00 31.42 118 ASP A N 1
ATOM 927 C CA . ASP A 1 137 ? 132.451 98.699 172.650 1.00 29.70 118 ASP A CA 1
ATOM 928 C C . ASP A 1 137 ? 131.364 99.676 173.085 1.00 26.21 118 ASP A C 1
ATOM 929 O O . ASP A 1 137 ? 131.008 99.736 174.266 1.00 27.95 118 ASP A O 1
ATOM 934 N N . ILE A 1 138 ? 130.855 100.453 172.127 1.00 20.74 119 ILE A N 1
ATOM 935 C CA . ILE A 1 138 ? 129.849 101.466 172.428 1.00 21.99 119 ILE A CA 1
ATOM 936 C C . ILE A 1 138 ? 128.502 100.834 172.747 1.00 23.17 119 ILE A C 1
ATOM 937 O O . ILE A 1 138 ? 127.612 101.496 173.296 1.00 26.08 119 ILE A O 1
ATOM 942 N N . LYS A 1 139 ? 128.330 99.549 172.429 1.00 27.25 120 LYS A N 1
ATOM 943 C CA . LYS A 1 139 ? 127.028 98.899 172.536 1.00 24.40 120 LYS A CA 1
ATOM 944 C C . LYS A 1 139 ? 126.528 98.866 173.975 1.00 24.14 120 LYS A C 1
ATOM 945 O O . LYS A 1 139 ? 125.322 98.758 174.211 1.00 24.89 120 LYS A O 1
ATOM 951 N N . TYR A 1 140 ? 127.440 98.948 174.944 1.00 21.79 121 TYR A N 1
ATOM 952 C CA . TYR A 1 140 ? 127.045 99.068 176.340 1.00 21.92 121 TYR A CA 1
ATOM 953 C C . TYR A 1 140 ? 126.533 100.453 176.700 1.00 25.73 121 TYR A C 1
ATOM 954 O O . TYR A 1 140 ? 125.545 100.552 177.437 1.00 35.39 121 TYR A O 1
ATOM 963 N N . VAL A 1 141 ? 127.155 101.513 176.174 1.00 17.20 122 VAL A N 1
ATOM 964 C CA . VAL A 1 141 ? 126.718 102.872 176.485 1.00 13.70 122 VAL A CA 1
ATOM 965 C C . VAL A 1 141 ? 125.240 103.031 176.172 1.00 21.71 122 VAL A C 1
ATOM 966 O O . VAL A 1 141 ? 124.447 103.453 177.026 1.00 20.08 122 VAL A O 1
ATOM 970 N N . TYR A 1 142 ? 124.839 102.641 174.960 1.00 20.46 123 TYR A N 1
ATOM 971 C CA . TYR A 1 142 ? 123.434 102.700 174.576 1.00 12.28 123 TYR A CA 1
ATOM 972 C C . TYR A 1 142 ? 122.566 101.937 175.563 1.00 12.75 123 TYR A C 1
ATOM 973 O O . TYR A 1 142 ? 121.528 102.444 176.003 1.00 22.23 123 TYR A O 1
ATOM 982 N N . ALA A 1 143 ? 122.998 100.733 175.953 1.00 4.32 124 ALA A N 1
ATOM 983 C CA . ALA A 1 143 ? 122.243 99.971 176.934 1.00 8.89 124 ALA A CA 1
ATOM 984 C C . ALA A 1 143 ? 122.034 100.759 178.216 1.00 13.59 124 ALA A C 1
ATOM 985 O O . ALA A 1 143 ? 120.907 100.793 178.726 1.00 19.42 124 ALA A O 1
ATOM 987 N N . ALA A 1 144 ? 123.076 101.437 178.707 1.00 17.50 125 ALA A N 1
ATOM 988 C CA . ALA A 1 144 ? 122.926 102.256 179.904 1.00 15.77 125 ALA A CA 1
ATOM 989 C C . ALA A 1 144 ? 121.789 103.250 179.742 1.00 19.26 125 ALA A C 1
ATOM 990 O O . ALA A 1 144 ? 120.958 103.394 180.646 1.00 24.48 125 ALA A O 1
ATOM 992 N N . ASP A 1 145 ? 121.705 103.888 178.570 1.00 15.01 126 ASP A N 1
ATOM 993 C CA . ASP A 1 145 ? 120.632 104.840 178.315 1.00 9.32 126 ASP A CA 1
ATOM 994 C C . ASP A 1 145 ? 119.283 104.217 178.636 1.00 13.20 126 ASP A C 1
ATOM 995 O O . ASP A 1 145 ? 118.497 104.776 179.410 1.00 19.18 126 ASP A O 1
ATOM 1000 N N . ILE A 1 146 ? 119.032 103.018 178.105 1.00 16.18 127 ILE A N 1
ATOM 1001 C CA . ILE A 1 146 ? 117.737 102.381 178.321 1.00 15.09 127 ILE A CA 1
ATOM 1002 C C . ILE A 1 146 ? 117.497 102.172 179.807 1.00 17.06 127 ILE A C 1
ATOM 1003 O O . ILE A 1 146 ? 116.417 102.491 180.322 1.00 24.02 127 ILE A O 1
ATOM 1008 N N . VAL A 1 147 ? 118.516 101.697 180.531 1.00 11.56 128 VAL A N 1
ATOM 1009 C CA . VAL A 1 147 ? 118.357 101.532 181.970 1.00 8.56 128 VAL A CA 1
ATOM 1010 C C . VAL A 1 147 ? 118.006 102.867 182.604 1.00 10.60 128 VAL A C 1
ATOM 1011 O O . VAL A 1 147 ? 117.040 102.963 183.375 1.00 19.48 128 VAL A O 1
ATOM 1015 N N . TYR A 1 148 ? 118.736 103.925 182.242 1.00 4.36 129 TYR A N 1
ATOM 1016 C CA . TYR A 1 148 ? 118.403 105.257 182.727 1.00 7.43 129 TYR A CA 1
ATOM 1017 C C . TYR A 1 148 ? 116.947 105.583 182.427 1.00 15.20 129 TYR A C 1
ATOM 1018 O O . TYR A 1 148 ? 116.198 106.008 183.316 1.00 20.56 129 TYR A O 1
ATOM 1027 N N . LEU A 1 149 ? 116.518 105.325 181.190 1.00 19.89 130 LEU A N 1
ATOM 1028 C CA . LEU A 1 149 ? 115.145 105.635 180.808 1.00 13.84 130 LEU A CA 1
ATOM 1029 C C . LEU A 1 149 ? 114.158 104.882 181.686 1.00 14.47 130 LEU A C 1
ATOM 1030 O O . LEU A 1 149 ? 113.136 105.444 182.105 1.00 21.51 130 LEU A O 1
ATOM 1035 N N . MET A 1 150 ? 114.471 103.623 182.021 1.00 16.12 131 MET A N 1
ATOM 1036 C CA . MET A 1 150 ? 113.597 102.875 182.917 1.00 11.30 131 MET A CA 1
ATOM 1037 C C . MET A 1 150 ? 113.332 103.675 184.181 1.00 22.39 131 MET A C 1
ATOM 1038 O O . MET A 1 150 ? 112.174 103.889 184.563 1.00 30.97 131 MET A O 1
ATOM 1043 N N . ALA A 1 151 ? 114.400 104.181 184.807 1.00 18.72 132 ALA A N 1
ATOM 1044 C CA . ALA A 1 151 ? 114.238 104.992 186.008 1.00 15.92 132 ALA A CA 1
ATOM 1045 C C . ALA A 1 151 ? 113.264 106.131 185.755 1.00 17.18 132 ALA A C 1
ATOM 1046 O O . ALA A 1 151 ? 112.280 106.296 186.486 1.00 20.62 132 ALA A O 1
ATOM 1048 N N . LEU A 1 152 ? 113.489 106.886 184.676 1.00 12.79 133 LEU A N 1
ATOM 1049 C CA . LEU A 1 152 ? 112.579 107.972 184.333 1.00 15.82 133 LEU A CA 1
ATOM 1050 C C . LEU A 1 152 ? 111.162 107.442 184.176 1.00 21.94 133 LEU A C 1
ATOM 1051 O O . LEU A 1 152 ? 110.218 107.954 184.792 1.00 23.70 133 LEU A O 1
ATOM 1056 N N . VAL A 1 153 ? 111.007 106.366 183.402 1.00 25.33 134 VAL A N 1
ATOM 1057 C CA . VAL A 1 153 ? 109.684 105.800 183.186 1.00 18.21 134 VAL A CA 1
ATOM 1058 C C . VAL A 1 153 ? 109.121 105.261 184.492 1.00 22.94 134 VAL A C 1
ATOM 1059 O O . VAL A 1 153 ? 107.907 105.317 184.725 1.00 30.98 134 VAL A O 1
ATOM 1063 N N . LYS A 1 154 ? 109.983 104.775 185.382 1.00 22.99 135 LYS A N 1
ATOM 1064 C CA . LYS A 1 154 ? 109.509 104.278 186.666 1.00 25.59 135 LYS A CA 1
ATOM 1065 C C . LYS A 1 154 ? 109.129 105.408 187.615 1.00 30.56 135 LYS A C 1
ATOM 1066 O O . LYS A 1 154 ? 108.395 105.163 188.580 1.00 34.53 135 LYS A O 1
ATOM 1072 N N . LYS A 1 155 ? 109.582 106.634 187.358 1.00 29.25 136 LYS A N 1
ATOM 1073 C CA . LYS A 1 155 ? 109.223 107.764 188.208 1.00 31.27 136 LYS A CA 1
ATOM 1074 C C . LYS A 1 155 ? 107.941 108.453 187.766 1.00 33.90 136 LYS A C 1
ATOM 1075 O O . LYS A 1 155 ? 107.221 109.006 188.602 1.00 33.33 136 LYS A O 1
ATOM 1081 N N . LEU A 1 156 ? 107.640 108.434 186.466 1.00 31.27 137 LEU A N 1
ATOM 1082 C CA . LEU A 1 156 ? 106.420 109.062 185.976 1.00 29.92 137 LEU A CA 1
ATOM 1083 C C . LEU A 1 156 ? 105.167 108.337 186.446 1.00 37.27 137 LEU A C 1
ATOM 1084 O O . LEU A 1 156 ? 104.084 108.931 186.446 1.00 37.11 137 LEU A O 1
ATOM 1089 N N . GLY A 1 157 ? 105.284 107.070 186.839 1.00 41.13 138 GLY A N 1
ATOM 1090 C CA . GLY A 1 157 ? 104.149 106.337 187.361 1.00 42.48 138 GLY A CA 1
ATOM 1091 C C . GLY A 1 157 ? 103.852 105.055 186.612 1.00 42.76 138 GLY A C 1
ATOM 1092 O O . GLY A 1 157 ? 103.306 104.107 187.181 1.00 47.67 138 GLY A O 1
ATOM 1093 N N . ASP A 1 158 ? 104.206 105.019 185.330 1.00 41.68 139 ASP A N 1
ATOM 1094 C CA . ASP A 1 158 ? 103.920 103.860 184.501 1.00 43.38 139 ASP A CA 1
ATOM 1095 C C . ASP A 1 158 ? 104.738 102.653 184.960 1.00 42.51 139 ASP A C 1
ATOM 1096 O O . ASP A 1 158 ? 105.877 102.770 185.420 1.00 42.30 139 ASP A O 1
ATOM 1101 N N . GLU A 1 159 ? 104.136 101.473 184.824 1.00 47.83 140 GLU A N 1
ATOM 1102 C CA . GLU A 1 159 ? 104.790 100.228 185.204 1.00 51.84 140 GLU A CA 1
ATOM 1103 C C . GLU A 1 159 ? 104.747 99.239 184.045 1.00 49.03 140 GLU A C 1
ATOM 1104 O O . GLU A 1 159 ? 105.623 98.380 183.919 1.00 48.22 140 GLU A O 1
ATOM 1110 N N . GLU A 1 160 ? 103.739 99.368 183.185 1.00 47.82 141 GLU A N 1
ATOM 1111 C CA . GLU A 1 160 ? 103.598 98.515 182.013 1.00 51.43 141 GLU A CA 1
ATOM 1112 C C . GLU A 1 160 ? 104.487 98.961 180.859 1.00 51.24 141 GLU A C 1
ATOM 1113 O O . GLU A 1 160 ? 104.592 98.248 179.857 1.00 50.86 141 GLU A O 1
ATOM 1119 N N . PHE A 1 161 ? 105.124 100.123 180.979 1.00 45.63 142 PHE A N 1
ATOM 1120 C CA . PHE A 1 161 ? 106.097 100.603 180.006 1.00 43.31 142 PHE A CA 1
ATOM 1121 C C . PHE A 1 161 ? 107.518 100.182 180.336 1.00 42.07 142 PHE A C 1
ATOM 1122 O O . PHE A 1 161 ? 108.377 100.180 179.454 1.00 42.27 142 PHE A O 1
ATOM 1130 N N . VAL A 1 162 ? 107.780 99.830 181.598 1.00 40.04 143 VAL A N 1
ATOM 1131 C CA . VAL A 1 162 ? 109.109 99.383 182.003 1.00 36.14 143 VAL A CA 1
ATOM 1132 C C . VAL A 1 162 ? 109.449 98.041 181.373 1.00 40.74 143 VAL A C 1
ATOM 1133 O O . VAL A 1 162 ? 110.614 97.775 181.054 1.00 34.29 143 VAL A O 1
ATOM 1137 N N . LYS A 1 163 ? 108.452 97.173 181.191 1.00 39.37 144 LYS A N 1
ATOM 1138 C CA . LYS A 1 163 ? 108.714 95.838 180.655 1.00 36.85 144 LYS A CA 1
ATOM 1139 C C . LYS A 1 163 ? 109.184 95.898 179.206 1.00 38.09 144 LYS A C 1
ATOM 1140 O O . LYS A 1 163 ? 110.086 95.149 178.810 1.00 42.89 144 LYS A O 1
ATOM 1146 N N . ILE A 1 164 ? 108.587 96.777 178.397 1.00 29.69 145 ILE A N 1
ATOM 1147 C CA . ILE A 1 164 ? 109.018 96.913 177.007 1.00 32.01 145 ILE A CA 1
ATOM 1148 C C . ILE A 1 164 ? 110.445 97.444 176.943 1.00 38.56 145 ILE A C 1
ATOM 1149 O O . ILE A 1 164 ? 111.261 96.991 176.127 1.00 41.91 145 ILE A O 1
ATOM 1154 N N . LEU A 1 165 ? 110.767 98.410 177.806 1.00 29.24 146 LEU A N 1
ATOM 1155 C CA . LEU A 1 165 ? 112.131 98.918 177.882 1.00 16.83 146 LEU A CA 1
ATOM 1156 C C . LEU A 1 165 ? 113.107 97.828 178.306 1.00 21.75 146 LEU A C 1
ATOM 1157 O O . LEU A 1 165 ? 114.224 97.762 177.783 1.00 31.60 146 LEU A O 1
ATOM 1162 N N . GLU A 1 166 ? 112.705 96.972 179.246 1.00 22.52 147 GLU A N 1
ATOM 1163 C CA . GLU A 1 166 ? 113.558 95.858 179.652 1.00 30.67 147 GLU A CA 1
ATOM 1164 C C . GLU A 1 166 ? 113.775 94.885 178.500 1.00 28.12 147 GLU A C 1
ATOM 1165 O O . GLU A 1 166 ? 114.882 94.369 178.315 1.00 27.62 147 GLU A O 1
ATOM 1171 N N . LYS A 1 167 ? 112.728 94.623 177.715 1.00 29.91 148 LYS A N 1
ATOM 1172 C CA . LYS A 1 167 ? 112.881 93.764 176.543 1.00 32.18 148 LYS A CA 1
ATOM 1173 C C . LYS A 1 167 ? 113.865 94.360 175.547 1.00 33.51 148 LYS A C 1
ATOM 1174 O O . LYS A 1 167 ? 114.720 93.645 175.005 1.00 37.32 148 LYS A O 1
ATOM 1180 N N . PHE A 1 168 ? 113.767 95.670 175.294 1.00 25.48 149 PHE A N 1
ATOM 1181 C CA . PHE A 1 168 ? 114.738 96.317 174.414 1.00 22.98 149 PHE A CA 1
ATOM 1182 C C . PHE A 1 168 ? 116.147 96.243 174.983 1.00 23.63 149 PHE A C 1
ATOM 1183 O O . PHE A 1 168 ? 117.111 96.047 174.234 1.00 30.01 149 PHE A O 1
ATOM 1191 N N . TYR A 1 169 ? 116.287 96.406 176.301 1.00 24.08 150 TYR A N 1
ATOM 1192 C CA . TYR A 1 169 ? 117.598 96.320 176.936 1.00 26.28 150 TYR A CA 1
ATOM 1193 C C . TYR A 1 169 ? 118.205 94.936 176.752 1.00 31.53 150 TYR A C 1
ATOM 1194 O O . TYR A 1 169 ? 119.397 94.804 176.444 1.00 33.55 150 TYR A O 1
ATOM 1203 N N . GLU A 1 170 ? 117.401 93.887 176.943 1.00 35.13 151 GLU A N 1
ATOM 1204 C CA . GLU A 1 170 ? 117.897 92.528 176.735 1.00 33.32 151 GLU A CA 1
ATOM 1205 C C . GLU A 1 170 ? 118.260 92.292 175.274 1.00 31.18 151 GLU A C 1
ATOM 1206 O O . GLU A 1 170 ? 119.267 91.644 174.971 1.00 33.21 151 GLU A O 1
ATOM 1212 N N . LYS A 1 171 ? 117.448 92.811 174.350 1.00 26.92 152 LYS A N 1
ATOM 1213 C CA . LYS A 1 171 ? 117.740 92.624 172.933 1.00 28.68 152 LYS A CA 1
ATOM 1214 C C . LYS A 1 171 ? 118.936 93.442 172.460 1.00 29.50 152 LYS A C 1
ATOM 1215 O O . LYS A 1 171 ? 119.499 93.126 171.410 1.00 31.62 152 LYS A O 1
ATOM 1221 N N . LEU A 1 172 ? 119.334 94.480 173.199 1.00 24.78 153 LEU A N 1
ATOM 1222 C CA . LEU A 1 172 ? 120.517 95.246 172.822 1.00 23.88 153 LEU A CA 1
ATOM 1223 C C . LEU A 1 172 ? 121.810 94.533 173.196 1.00 29.02 153 LEU A C 1
ATOM 1224 O O . LEU A 1 172 ? 122.817 94.675 172.492 1.00 32.01 153 LEU A O 1
ATOM 1229 N N . LEU A 1 173 ? 121.809 93.761 174.279 1.00 28.44 154 LEU A N 1
ATOM 1230 C CA . LEU A 1 173 ? 123.031 93.144 174.792 1.00 30.14 154 LEU A CA 1
ATOM 1231 C C . LEU A 1 173 ? 123.334 91.836 174.056 1.00 35.86 154 LEU A C 1
ATOM 1232 O O . LEU A 1 173 ? 124.223 91.070 174.427 1.00 36.87 154 LEU A O 1
ATOM 1237 N N . GLU A 1 174 ? 122.574 91.589 172.991 1.00 37.60 155 GLU A N 1
ATOM 1238 C CA . GLU A 1 174 ? 122.772 90.386 172.194 1.00 34.80 155 GLU A CA 1
ATOM 1239 C C . GLU A 1 174 ? 122.702 90.698 170.703 1.00 34.22 155 GLU A C 1
ATOM 1240 O O . GLU A 1 174 ? 122.801 89.791 169.870 1.00 34.92 155 GLU A O 1
ATOM 1246 N N . THR A 1 175 ? 122.533 91.972 170.358 1.00 30.45 156 THR A N 1
ATOM 1247 C CA . THR A 1 175 ? 122.478 92.374 168.958 1.00 31.57 156 THR A CA 1
ATOM 1248 C C . THR A 1 175 ? 123.422 93.542 168.696 1.00 33.32 156 THR A C 1
ATOM 1249 O O . THR A 1 175 ? 124.024 93.638 167.621 1.00 34.90 156 THR A O 1
ATOM 1253 N N . GLY A 1 176 ? 123.586 94.416 169.687 1.00 33.65 157 GLY A N 1
ATOM 1254 C CA . GLY A 1 176 ? 124.430 95.585 169.546 1.00 31.33 157 GLY A CA 1
ATOM 1255 C C . GLY A 1 176 ? 123.969 96.541 168.465 1.00 32.28 157 GLY A C 1
ATOM 1256 O O . GLY A 1 176 ? 124.790 97.111 167.740 1.00 33.25 157 GLY A O 1
ATOM 1257 N N . ASP A 1 177 ? 122.653 96.732 168.349 1.00 30.70 158 ASP A N 1
ATOM 1258 C CA . ASP A 1 177 ? 122.090 97.642 167.355 1.00 29.15 158 ASP A CA 1
ATOM 1259 C C . ASP A 1 177 ? 121.858 99.016 167.971 1.00 30.90 158 ASP A C 1
ATOM 1260 O O . ASP A 1 177 ? 121.083 99.136 168.928 1.00 36.80 158 ASP A O 1
ATOM 1265 N N . PRO A 1 178 ? 122.488 100.069 167.452 1.00 28.37 159 PRO A N 1
ATOM 1266 C CA . PRO A 1 178 ? 122.309 101.404 168.047 1.00 23.80 159 PRO A CA 1
ATOM 1267 C C . PRO A 1 178 ? 120.951 102.017 167.740 1.00 26.43 159 PRO A C 1
ATOM 1268 O O . PRO A 1 178 ? 120.749 103.211 167.980 1.00 30.17 159 PRO A O 1
ATOM 1272 N N . VAL A 1 179 ? 120.020 101.227 167.213 1.00 24.23 160 VAL A N 1
ATOM 1273 C CA . VAL A 1 179 ? 118.723 101.743 166.792 1.00 22.68 160 VAL A CA 1
ATOM 1274 C C . VAL A 1 179 ? 117.645 101.303 167.774 1.00 21.45 160 VAL A C 1
ATOM 1275 O O . VAL A 1 179 ? 116.458 101.599 167.584 1.00 24.72 160 VAL A O 1
ATOM 1279 N N . TYR A 1 180 ? 118.047 100.611 168.840 1.00 15.70 161 TYR A N 1
ATOM 1280 C CA . TYR A 1 180 ? 117.114 100.191 169.873 1.00 14.48 161 TYR A CA 1
ATOM 1281 C C . TYR A 1 180 ? 116.968 101.194 171.007 1.00 21.89 161 TYR A C 1
ATOM 1282 O O . TYR A 1 180 ? 115.995 101.101 171.762 1.00 25.25 161 TYR A O 1
ATOM 1291 N N . SER A 1 181 ? 117.902 102.135 171.156 1.00 21.41 162 SER A N 1
ATOM 1292 C CA . SER A 1 181 ? 117.727 103.216 172.117 1.00 21.59 162 SER A CA 1
ATOM 1293 C C . SER A 1 181 ? 116.764 104.278 171.603 1.00 21.71 162 SER A C 1
ATOM 1294 O O . SER A 1 181 ? 116.126 104.973 172.403 1.00 25.41 162 SER A O 1
ATOM 1297 N N . LEU A 1 182 ? 116.654 104.426 170.281 1.00 11.71 163 LEU A N 1
ATOM 1298 C CA . LEU A 1 182 ? 115.726 105.396 169.710 1.00 15.04 163 LEU A CA 1
ATOM 1299 C C . LEU A 1 182 ? 114.277 105.014 169.982 1.00 19.62 163 LEU A C 1
ATOM 1300 O O . LEU A 1 182 ? 113.452 105.881 170.305 1.00 24.86 163 LEU A O 1
ATOM 1305 N N . ILE A 1 183 ? 113.946 103.727 169.868 1.00 15.61 164 ILE A N 1
ATOM 1306 C CA . ILE A 1 183 ? 112.602 103.278 170.211 1.00 15.24 164 ILE A CA 1
ATOM 1307 C C . ILE A 1 183 ? 112.330 103.489 171.696 1.00 20.52 164 ILE A C 1
ATOM 1308 O O . ILE A 1 183 ? 111.204 103.828 172.086 1.00 26.78 164 ILE A O 1
ATOM 1313 N N . ALA A 1 184 ? 113.343 103.307 172.542 1.00 10.06 165 ALA A N 1
ATOM 1314 C CA . ALA A 1 184 ? 113.218 103.644 173.951 1.00 12.20 165 ALA A CA 1
ATOM 1315 C C . ALA A 1 184 ? 112.967 105.131 174.170 1.00 19.50 165 ALA A C 1
ATOM 1316 O O . ALA A 1 184 ? 112.199 105.492 175.066 1.00 26.92 165 ALA A O 1
ATOM 1318 N N . ASP A 1 185 ? 113.592 105.995 173.368 1.00 11.01 166 ASP A N 1
ATOM 1319 C CA . ASP A 1 185 ? 113.294 107.425 173.439 1.00 13.13 166 ASP A CA 1
ATOM 1320 C C . ASP A 1 185 ? 111.845 107.703 173.061 1.00 17.47 166 ASP A C 1
ATOM 1321 O O . ASP A 1 185 ? 111.182 108.547 173.676 1.00 20.55 166 ASP A O 1
ATOM 1326 N N . VAL A 1 186 ? 111.336 107.006 172.042 1.00 17.39 167 VAL A N 1
ATOM 1327 C CA . VAL A 1 186 ? 109.930 107.165 171.660 1.00 11.44 167 VAL A CA 1
ATOM 1328 C C . VAL A 1 186 ? 109.014 106.730 172.801 1.00 7.69 167 VAL A C 1
ATOM 1329 O O . VAL A 1 186 ? 107.995 107.373 173.088 1.00 17.76 167 VAL A O 1
ATOM 1333 N N . ILE A 1 187 ? 109.357 105.623 173.462 1.00 1.69 168 ILE A N 1
ATOM 1334 C CA . ILE A 1 187 ? 108.558 105.155 174.595 1.00 7.03 168 ILE A CA 1
ATOM 1335 C C . ILE A 1 187 ? 108.602 106.164 175.735 1.00 12.24 168 ILE A C 1
ATOM 1336 O O . ILE A 1 187 ? 107.598 106.402 176.420 1.00 22.71 168 ILE A O 1
ATOM 1341 N N . LEU A 1 188 ? 109.766 106.780 175.952 1.00 13.42 169 LEU A N 1
ATOM 1342 C CA . LEU A 1 188 ? 109.871 107.833 176.960 1.00 17.34 169 LEU A CA 1
ATOM 1343 C C . LEU A 1 188 ? 108.981 109.018 176.605 1.00 20.02 169 LEU A C 1
ATOM 1344 O O . LEU A 1 188 ? 108.350 109.620 177.481 1.00 22.81 169 LEU A O 1
ATOM 1349 N N . LEU A 1 189 ? 108.929 109.374 175.320 1.00 16.54 170 LEU A N 1
ATOM 1350 C CA . LEU A 1 189 ? 108.043 110.443 174.871 1.00 16.50 170 LEU A CA 1
ATOM 1351 C C . LEU A 1 189 ? 106.581 110.110 175.147 1.00 17.94 170 LEU A C 1
ATOM 1352 O O . LEU A 1 189 ? 105.808 110.962 175.600 1.00 23.98 170 LEU A O 1
ATOM 1357 N N . LEU A 1 190 ? 106.187 108.867 174.859 1.00 16.93 171 LEU A N 1
ATOM 1358 C CA . LEU A 1 190 ? 104.815 108.448 175.143 1.00 11.05 171 LEU A CA 1
ATOM 1359 C C . LEU A 1 190 ? 104.515 108.539 176.633 1.00 15.49 171 LEU A C 1
ATOM 1360 O O . LEU A 1 190 ? 103.443 109.008 177.037 1.00 25.99 171 LEU A O 1
ATOM 1365 N N . ALA A 1 191 ? 105.456 108.095 177.467 1.00 16.02 172 ALA A N 1
ATOM 1366 C CA . ALA A 1 191 ? 105.264 108.167 178.912 1.00 16.27 172 ALA A CA 1
ATOM 1367 C C . ALA A 1 191 ? 105.141 109.611 179.381 1.00 22.88 172 ALA A C 1
ATOM 1368 O O . ALA A 1 191 ? 104.343 109.920 180.274 1.00 23.34 172 ALA A O 1
ATOM 1370 N N . LYS A 1 192 ? 105.939 110.510 178.799 1.00 23.90 173 LYS A N 1
ATOM 1371 C CA . LYS A 1 192 ? 105.858 111.924 179.151 1.00 20.17 173 LYS A CA 1
ATOM 1372 C C . LYS A 1 192 ? 104.515 112.523 178.754 1.00 25.54 173 LYS A C 1
ATOM 1373 O O . LYS A 1 192 ? 103.914 113.287 179.519 1.00 28.74 173 LYS A O 1
ATOM 1379 N N . LEU A 1 193 ? 104.027 112.189 177.555 1.00 30.66 174 LEU A N 1
ATOM 1380 C CA . LEU A 1 193 ? 102.765 112.757 177.084 1.00 22.70 174 LEU A CA 1
ATOM 1381 C C . LEU A 1 193 ? 101.571 112.170 177.828 1.00 23.05 174 LEU A C 1
ATOM 1382 O O . LEU A 1 193 ? 100.520 112.809 177.929 1.00 33.49 174 LEU A O 1
ATOM 1387 N N . LEU A 1 194 ? 101.716 110.957 178.359 1.00 25.28 175 LEU A N 1
ATOM 1388 C CA . LEU A 1 194 ? 100.617 110.302 179.060 1.00 26.33 175 LEU A CA 1
ATOM 1389 C C . LEU A 1 194 ? 100.344 110.946 180.416 1.00 33.50 175 LEU A C 1
ATOM 1390 O O . LEU A 1 194 ? 99.325 110.654 181.052 1.00 33.86 175 LEU A O 1
ATOM 1395 N N . LYS A 1 195 ? 101.229 111.834 180.863 1.00 37.14 176 LYS A N 1
ATOM 1396 C CA . LYS A 1 195 ? 101.129 112.386 182.209 1.00 37.51 176 LYS A CA 1
ATOM 1397 C C . LYS A 1 195 ? 100.621 113.824 182.212 1.00 39.59 176 LYS A C 1
ATOM 1398 O O . LYS A 1 195 ? 99.744 114.175 183.008 1.00 40.72 176 LYS A O 1
ATOM 1404 N N . GLU A 1 196 ? 101.163 114.660 181.327 1.00 48.79 177 GLU A N 1
ATOM 1405 C CA . GLU A 1 196 ? 100.886 116.094 181.341 1.00 51.86 177 GLU A CA 1
ATOM 1406 C C . GLU A 1 196 ? 99.417 116.404 181.081 1.00 54.96 177 GLU A C 1
ATOM 1407 O O . GLU A 1 196 ? 98.844 117.293 181.720 1.00 53.60 177 GLU A O 1
ATOM 1413 N N . GLY A 1 197 ? 98.793 115.677 180.158 1.00 48.92 178 GLY A N 1
ATOM 1414 C CA . GLY A 1 197 ? 97.421 115.958 179.778 1.00 48.21 178 GLY A CA 1
ATOM 1415 C C . GLY A 1 197 ? 97.199 115.774 178.290 1.00 48.58 178 GLY A C 1
ATOM 1416 O O . GLY A 1 197 ? 96.086 115.939 177.782 1.00 49.05 178 GLY A O 1
ATOM 1417 N N . GLU A 1 198 ? 98.277 115.430 177.591 1.00 41.17 179 GLU A N 1
ATOM 1418 C CA . GLU A 1 198 ? 98.244 115.112 176.169 1.00 41.30 179 GLU A CA 1
ATOM 1419 C C . GLU A 1 198 ? 97.745 113.688 175.963 1.00 41.89 179 GLU A C 1
ATOM 1420 O O . GLU A 1 198 ? 97.060 113.141 176.833 1.00 41.81 179 GLU A O 1
ATOM 1426 N N . ILE A 1 199 ? 98.063 113.102 174.804 1.00 33.94 180 ILE A N 1
ATOM 1427 C CA . ILE A 1 199 ? 97.454 111.886 174.268 1.00 31.31 180 ILE A CA 1
ATOM 1428 C C . ILE A 1 199 ? 97.155 110.846 175.345 1.00 31.91 180 ILE A C 1
ATOM 1429 O O . ILE A 1 199 ? 97.956 110.613 176.256 1.00 35.46 180 ILE A O 1
ATOM 1434 N N . SER A 1 200 ? 95.971 110.240 175.253 1.00 37.86 181 SER A N 1
ATOM 1435 C CA . SER A 1 200 ? 95.420 109.423 176.327 1.00 39.82 181 SER A CA 1
ATOM 1436 C C . SER A 1 200 ? 96.042 108.035 176.393 1.00 40.36 181 SER A C 1
ATOM 1437 O O . SER A 1 200 ? 97.005 107.737 175.680 1.00 43.00 181 SER A O 1
ATOM 1440 N N . GLU A 1 201 ? 95.487 107.185 177.255 1.00 42.73 182 GLU A N 1
ATOM 1441 C CA . GLU A 1 201 ? 96.028 105.860 177.532 1.00 46.47 182 GLU A CA 1
ATOM 1442 C C . GLU A 1 201 ? 95.927 104.895 176.359 1.00 47.14 182 GLU A C 1
ATOM 1443 O O . GLU A 1 201 ? 96.875 104.141 176.119 1.00 45.24 182 GLU A O 1
ATOM 1449 N N . GLU A 1 202 ? 94.806 104.893 175.634 1.00 38.90 183 GLU A N 1
ATOM 1450 C CA . GLU A 1 202 ? 94.605 103.892 174.589 1.00 40.51 183 GLU A CA 1
ATOM 1451 C C . GLU A 1 202 ? 95.647 104.015 173.485 1.00 41.61 183 GLU A C 1
ATOM 1452 O O . GLU A 1 202 ? 96.221 103.006 173.053 1.00 41.47 183 GLU A O 1
ATOM 1458 N N . LEU A 1 203 ? 95.912 105.237 173.022 1.00 34.82 184 LEU A N 1
ATOM 1459 C CA . LEU A 1 203 ? 96.933 105.428 171.997 1.00 35.12 184 LEU A CA 1
ATOM 1460 C C . LEU A 1 203 ? 98.311 105.060 172.524 1.00 40.05 184 LEU A C 1
ATOM 1461 O O . LEU A 1 203 ? 99.137 104.499 171.798 1.00 42.17 184 LEU A O 1
ATOM 1466 N N . ALA A 1 204 ? 98.586 105.386 173.789 1.00 34.17 185 ALA A N 1
ATOM 1467 C CA . ALA A 1 204 ? 99.872 105.034 174.380 1.00 31.35 185 ALA A CA 1
ATOM 1468 C C . ALA A 1 204 ? 100.082 103.524 174.355 1.00 34.03 185 ALA A C 1
ATOM 1469 O O . ALA A 1 204 ? 101.137 103.036 173.935 1.00 38.65 185 ALA A O 1
ATOM 1471 N N . ARG A 1 205 ? 99.068 102.765 174.782 1.00 34.89 186 ARG A N 1
ATOM 1472 C CA . ARG A 1 205 ? 99.188 101.309 174.778 1.00 40.86 186 ARG A CA 1
ATOM 1473 C C . ARG A 1 205 ? 99.308 100.761 173.360 1.00 42.58 186 ARG A C 1
ATOM 1474 O O . ARG A 1 205 ? 100.114 99.856 173.107 1.00 41.88 186 ARG A O 1
ATOM 1482 N N . GLU A 1 206 ? 98.520 101.294 172.421 1.00 37.03 187 GLU A N 1
ATOM 1483 C CA . GLU A 1 206 ? 98.579 100.801 171.046 1.00 33.42 187 GLU A CA 1
ATOM 1484 C C . GLU A 1 206 ? 99.951 101.048 170.428 1.00 35.10 187 GLU A C 1
ATOM 1485 O O . GLU A 1 206 ? 100.529 100.155 169.796 1.00 35.74 187 GLU A O 1
ATOM 1491 N N . VAL A 1 207 ? 100.495 102.254 170.608 1.00 29.82 188 VAL A N 1
ATOM 1492 C CA . VAL A 1 207 ? 101.796 102.578 170.036 1.00 26.58 188 VAL A CA 1
ATOM 1493 C C . VAL A 1 207 ? 102.904 101.799 170.729 1.00 29.29 188 VAL A C 1
ATOM 1494 O O . VAL A 1 207 ? 103.872 101.380 170.081 1.00 32.44 188 VAL A O 1
ATOM 1498 N N . ALA A 1 208 ? 102.795 101.586 172.043 1.00 30.44 189 ALA A N 1
ATOM 1499 C CA . ALA A 1 208 ? 103.780 100.762 172.734 1.00 28.78 189 ALA 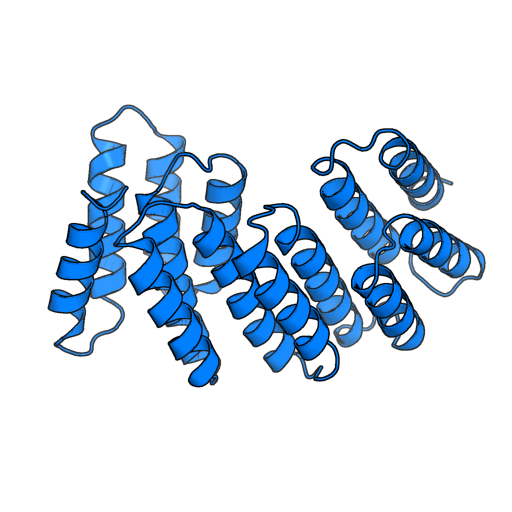A CA 1
ATOM 1500 C C . ALA A 1 208 ? 103.768 99.332 172.209 1.00 37.25 189 ALA A C 1
ATOM 1501 O O . ALA A 1 208 ? 104.831 98.738 171.988 1.00 39.82 189 ALA A O 1
ATOM 1503 N N . GLU A 1 209 ? 102.577 98.768 171.993 1.00 28.40 190 GLU A N 1
ATOM 1504 C CA . GLU A 1 209 ? 102.487 97.419 171.445 1.00 24.78 190 GLU A CA 1
ATOM 1505 C C . GLU A 1 209 ? 103.048 97.361 170.030 1.00 24.64 190 GLU A C 1
ATOM 1506 O O . GLU A 1 209 ? 103.719 96.390 169.659 1.00 28.07 190 GLU A O 1
ATOM 1512 N N . LEU A 1 210 ? 102.777 98.386 169.218 1.00 23.63 191 LEU A N 1
ATOM 1513 C CA . LEU A 1 210 ? 103.298 98.402 167.855 1.00 23.58 191 LEU A CA 1
ATOM 1514 C C . LEU A 1 210 ? 104.817 98.521 167.824 1.00 24.85 191 LEU A C 1
ATOM 1515 O O . LEU A 1 210 ? 105.475 97.816 167.053 1.00 31.78 191 LEU A O 1
ATOM 1520 N N . LEU A 1 211 ? 105.391 99.402 168.644 1.00 23.06 192 LEU A N 1
ATOM 1521 C CA . LEU A 1 211 ? 106.843 99.535 168.728 1.00 19.19 192 LEU A CA 1
ATOM 1522 C C . LEU A 1 211 ? 107.506 98.301 169.308 1.00 22.05 192 LEU A C 1
ATOM 1523 O O . LEU A 1 211 ? 108.654 98.002 168.958 1.00 25.01 192 LEU A O 1
ATOM 1528 N N . GLU A 1 212 ? 106.813 97.583 170.191 1.00 24.48 193 GLU A N 1
ATOM 1529 C CA . GLU A 1 212 ? 107.378 96.408 170.836 1.00 25.59 193 GLU A CA 1
ATOM 1530 C C . GLU A 1 212 ? 107.737 95.324 169.829 1.00 29.59 193 GLU A C 1
ATOM 1531 O O . GLU A 1 212 ? 108.916 94.985 169.675 1.00 26.46 193 GLU A O 1
ATOM 1537 N N . LYS A 1 213 ? 106.735 94.771 169.141 1.00 32.05 194 LYS A N 1
ATOM 1538 C CA . LYS A 1 213 ? 106.965 93.580 168.333 1.00 29.71 194 LYS A CA 1
ATOM 1539 C C . LYS A 1 213 ? 107.908 93.818 167.159 1.00 35.11 194 LYS A C 1
ATOM 1540 O O . LYS A 1 213 ? 109.068 93.395 167.197 1.00 40.88 194 LYS A O 1
ATOM 1546 N N . GLY A 1 214 ? 107.430 94.488 166.111 1.00 28.55 195 GLY A N 1
ATOM 1547 C CA . GLY A 1 214 ? 108.299 94.821 164.997 1.00 33.25 195 GLY A CA 1
ATOM 1548 C C . GLY A 1 214 ? 107.917 96.034 164.174 1.00 32.37 195 GLY A C 1
ATOM 1549 O O . GLY A 1 214 ? 108.563 96.315 163.161 1.00 32.51 195 GLY A O 1
ATOM 1550 N N . ASP A 1 215 ? 106.886 96.766 164.584 1.00 33.44 196 ASP A N 1
ATOM 1551 C CA . ASP A 1 215 ? 106.206 97.694 163.686 1.00 31.86 196 ASP A CA 1
ATOM 1552 C C . ASP A 1 215 ? 106.657 99.127 163.936 1.00 32.81 196 ASP A C 1
ATOM 1553 O O . ASP A 1 215 ? 106.504 99.650 165.045 1.00 37.48 196 ASP A O 1
ATOM 1558 N N . LEU A 1 216 ? 107.202 99.760 162.897 1.00 27.46 197 LEU A N 1
ATOM 1559 C CA . LEU A 1 216 ? 107.438 101.198 162.870 1.00 25.60 197 LEU A CA 1
ATOM 1560 C C . LEU A 1 216 ? 106.629 101.852 161.754 1.00 18.91 197 LEU A C 1
ATOM 1561 O O . LEU A 1 216 ? 106.659 103.072 161.583 1.00 19.71 197 LEU A O 1
ATOM 1566 N N . LYS A 1 217 ? 105.904 101.041 160.986 1.00 22.24 198 LYS A N 1
ATOM 1567 C CA . LYS A 1 217 ? 104.993 101.526 159.960 1.00 24.12 198 LYS A CA 1
ATOM 1568 C C . LYS A 1 217 ? 103.543 101.559 160.407 1.00 18.81 198 LYS A C 1
ATOM 1569 O O . LYS A 1 217 ? 102.800 102.441 159.973 1.00 15.03 198 LYS A O 1
ATOM 1575 N N . GLY A 1 218 ? 103.119 100.627 161.261 1.00 17.44 199 GLY A N 1
ATOM 1576 C CA . GLY A 1 218 ? 101.779 100.704 161.814 1.00 11.84 199 GLY A CA 1
ATOM 1577 C C . GLY A 1 218 ? 101.632 101.835 162.812 1.00 19.16 199 GLY A C 1
ATOM 1578 O O . GLY A 1 218 ? 100.525 102.310 163.067 1.00 21.46 199 GLY A O 1
ATOM 1579 N N . VAL A 1 219 ? 102.750 102.276 163.395 1.00 23.28 200 VAL A N 1
ATOM 1580 C CA . VAL A 1 219 ? 102.721 103.421 164.301 1.00 21.26 200 VAL A CA 1
ATOM 1581 C C . VAL A 1 219 ? 102.307 104.679 163.552 1.00 19.95 200 VAL A C 1
ATOM 1582 O O . VAL A 1 219 ? 101.491 105.475 164.036 1.00 19.22 200 VAL A O 1
ATOM 1586 N N . VAL A 1 220 ? 102.871 104.882 162.360 1.00 16.63 201 VAL A N 1
ATOM 1587 C CA . VAL A 1 220 ? 102.541 106.057 161.552 1.00 12.30 201 VAL A CA 1
ATOM 1588 C C . VAL A 1 220 ? 101.060 106.053 161.195 1.00 13.24 201 VAL A C 1
ATOM 1589 O O . VAL A 1 220 ? 100.363 107.069 161.323 1.00 16.11 201 VAL A O 1
ATOM 1593 N N . ASP A 1 221 ? 100.560 104.901 160.744 1.00 16.09 202 ASP A N 1
ATOM 1594 C CA . ASP A 1 221 ? 99.151 104.794 160.384 1.00 10.75 202 ASP A CA 1
ATOM 1595 C C . ASP A 1 221 ? 98.241 104.993 161.588 1.00 16.16 202 ASP A C 1
ATOM 1596 O O . ASP A 1 221 ? 97.197 105.637 161.465 1.00 20.12 202 ASP A O 1
ATOM 1601 N N . THR A 1 222 ? 98.613 104.454 162.751 1.00 15.12 203 THR A N 1
ATOM 1602 C CA . THR A 1 222 ? 97.801 104.645 163.947 1.00 17.34 203 THR A CA 1
ATOM 1603 C C . THR A 1 222 ? 97.763 106.112 164.364 1.00 21.08 203 THR A C 1
ATOM 1604 O O . THR A 1 222 ? 96.696 106.637 164.713 1.00 21.96 203 THR A O 1
ATOM 1608 N N . VAL A 1 223 ? 98.912 106.790 164.326 1.00 15.56 204 VAL A N 1
ATOM 1609 C CA . VAL A 1 223 ? 98.948 108.205 164.685 1.00 10.48 204 VAL A CA 1
ATOM 1610 C C . VAL A 1 223 ? 98.100 109.021 163.718 1.00 14.81 204 VAL A C 1
ATOM 1611 O O . VAL A 1 223 ? 97.320 109.886 164.133 1.00 21.53 204 VAL A O 1
ATOM 1615 N N . LEU A 1 224 ? 98.226 108.751 162.414 1.00 13.91 205 LEU A N 1
ATOM 1616 C CA . LEU A 1 224 ? 97.419 109.475 161.436 1.00 7.70 205 LEU A CA 1
ATOM 1617 C C . LEU A 1 224 ? 95.931 109.208 161.632 1.00 15.17 205 LEU A C 1
ATOM 1618 O O . LEU A 1 224 ? 95.118 110.137 161.580 1.00 25.04 205 LEU A O 1
ATOM 1623 N N . LEU A 1 225 ? 95.558 107.946 161.865 1.00 10.67 206 LEU A N 1
ATOM 1624 C CA . LEU A 1 225 ? 94.154 107.602 162.044 1.00 13.61 206 LEU A CA 1
ATOM 1625 C C . LEU A 1 225 ? 93.572 108.292 163.270 1.00 21.05 206 LEU A C 1
ATOM 1626 O O . LEU A 1 225 ? 92.438 108.781 163.244 1.00 24.63 206 LEU A O 1
ATOM 1631 N N . TYR A 1 226 ? 94.340 108.340 164.360 1.00 21.01 207 TYR A N 1
ATOM 1632 C CA . TYR A 1 226 ? 93.853 109.012 165.561 1.00 21.48 207 TYR A CA 1
ATOM 1633 C C . TYR A 1 226 ? 93.798 110.522 165.365 1.00 19.91 207 TYR A C 1
ATOM 1634 O O . TYR A 1 226 ? 92.944 111.197 165.954 1.00 22.91 207 TYR A O 1
ATOM 1643 N N . TYR A 1 227 ? 94.702 111.075 164.554 1.00 15.03 208 TYR A N 1
ATOM 1644 C CA . TYR A 1 227 ? 94.667 112.506 164.278 1.00 13.28 208 TYR A CA 1
ATOM 1645 C C . TYR A 1 227 ? 93.433 112.882 163.466 1.00 23.20 208 TYR A C 1
ATOM 1646 O O . TYR A 1 227 ? 92.738 113.854 163.783 1.00 33.34 208 TYR A O 1
ATOM 1655 N N . LEU A 1 228 ? 93.144 112.119 162.409 1.00 18.61 209 LEU A N 1
ATOM 1656 C CA . LEU A 1 228 ? 91.991 112.425 161.565 1.00 14.97 209 LEU A CA 1
ATOM 1657 C C . LEU A 1 228 ? 90.684 112.213 162.320 1.00 16.26 209 LEU A C 1
ATOM 1658 O O . LEU A 1 228 ? 89.716 112.961 162.133 1.00 22.34 209 LEU A O 1
ATOM 1663 N N . LYS A 1 229 ? 90.633 111.199 163.182 1.00 16.79 210 LYS A N 1
ATOM 1664 C CA . LYS A 1 229 ? 89.434 110.937 163.971 1.00 20.83 210 LYS A CA 1
ATOM 1665 C C . LYS A 1 229 ? 89.245 111.997 165.049 1.00 23.47 210 LYS A C 1
ATOM 1666 O O . LYS A 1 229 ? 88.184 112.066 165.680 1.00 24.42 210 LYS A O 1
ATOM 1672 N N . GLY A 1 230 ? 90.263 112.823 165.269 1.00 23.42 211 GLY A N 1
ATOM 1673 C CA . GLY A 1 230 ? 90.162 113.922 166.209 1.00 24.42 211 GLY A CA 1
ATOM 1674 C C . GLY A 1 230 ? 90.369 113.520 167.656 1.00 26.06 211 GLY A C 1
ATOM 1675 O O . GLY A 1 230 ? 89.560 113.862 168.522 1.00 28.13 211 GLY A O 1
ATOM 1676 N N . GLU A 1 231 ? 91.459 112.793 167.932 1.00 26.74 212 GLU A N 1
ATOM 1677 C CA . GLU A 1 231 ? 91.761 112.425 169.312 1.00 29.27 212 GLU A CA 1
ATOM 1678 C C . GLU A 1 231 ? 93.171 112.835 169.733 1.00 35.74 212 GLU A C 1
ATOM 1679 O O . GLU A 1 231 ? 93.558 112.572 170.877 1.00 37.23 212 GLU A O 1
ATOM 1685 N N . VAL A 1 232 ? 93.944 113.470 168.852 1.00 28.37 213 VAL A N 1
ATOM 1686 C CA . VAL A 1 232 ? 95.321 113.843 169.151 1.00 18.25 213 VAL A CA 1
ATOM 1687 C C . VAL A 1 232 ? 95.579 115.229 168.580 1.00 19.92 213 VAL A C 1
ATOM 1688 O O . VAL A 1 232 ? 95.165 115.544 167.459 1.00 24.84 213 VAL A O 1
ATOM 1692 N N . SER A 1 233 ? 96.264 116.061 169.359 1.00 21.00 214 SER A N 1
ATOM 1693 C CA . SER A 1 233 ? 96.570 117.424 168.955 1.00 22.41 214 SER A CA 1
ATOM 1694 C C . SER A 1 233 ? 97.615 117.408 167.839 1.00 18.19 214 SER A C 1
ATOM 1695 O O . SER A 1 233 ? 98.182 116.367 167.500 1.00 15.93 214 SER A O 1
ATOM 1698 N N . LYS A 1 234 ? 97.883 118.572 167.255 1.00 22.51 215 LYS A N 1
ATOM 1699 C CA . LYS A 1 234 ? 98.813 118.690 166.142 1.00 21.36 215 LYS A CA 1
ATOM 1700 C C . LYS A 1 234 ? 100.267 118.708 166.599 1.00 22.75 215 LYS A C 1
ATOM 1701 O O . LYS A 1 234 ? 101.168 118.517 165.778 1.00 26.64 215 LYS A O 1
ATOM 1707 N N . GLU A 1 235 ? 100.517 118.901 167.892 1.00 22.57 216 GLU A N 1
ATOM 1708 C CA . GLU A 1 235 ? 101.870 118.964 168.429 1.00 24.25 216 GLU A CA 1
ATOM 1709 C C . GLU A 1 235 ? 102.389 117.606 168.876 1.00 25.67 216 GLU A C 1
ATOM 1710 O O . GLU A 1 235 ? 103.507 117.219 168.517 1.00 24.78 216 GLU A O 1
ATOM 1716 N N . ALA A 1 236 ? 101.599 116.867 169.655 1.00 23.86 217 ALA A N 1
ATOM 1717 C CA . ALA A 1 236 ? 102.011 115.537 170.091 1.00 22.07 217 ALA A CA 1
ATOM 1718 C C . ALA A 1 236 ? 102.165 114.597 168.901 1.00 20.92 217 ALA A C 1
ATOM 1719 O O . ALA A 1 236 ? 103.088 113.773 168.858 1.00 26.95 217 ALA A O 1
ATOM 1721 N N . ALA A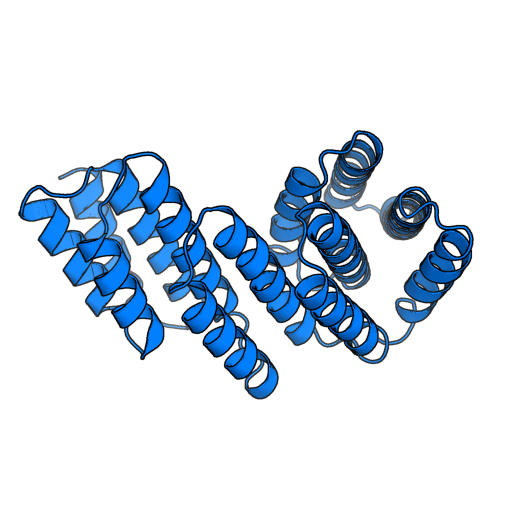 1 237 ? 101.261 114.705 167.926 1.00 20.07 218 ALA A N 1
ATOM 1722 C CA . ALA A 1 237 ? 101.354 113.867 166.736 1.00 15.10 218 ALA A CA 1
ATOM 1723 C C . ALA A 1 237 ? 102.652 114.121 165.985 1.00 10.45 218 ALA A C 1
ATOM 1724 O O . ALA A 1 237 ? 103.342 113.174 165.590 1.00 11.20 218 ALA A O 1
ATOM 1726 N N . VAL A 1 238 ? 103.012 115.393 165.791 1.00 7.63 219 VAL A N 1
ATOM 1727 C CA . VAL A 1 238 ? 104.265 115.701 165.107 1.00 10.40 219 VAL A CA 1
ATOM 1728 C C . VAL A 1 238 ? 105.460 115.255 165.938 1.00 20.40 219 VAL A C 1
ATOM 1729 O O . VAL A 1 238 ? 106.465 114.804 165.383 1.00 22.89 219 VAL A O 1
ATOM 1733 N N . ALA A 1 239 ? 105.383 115.361 167.265 1.00 14.48 220 ALA A N 1
ATOM 1734 C CA . ALA A 1 239 ? 106.474 114.880 168.105 1.00 9.73 220 ALA A CA 1
ATOM 1735 C C . ALA A 1 239 ? 106.711 113.385 167.893 1.00 15.69 220 ALA A C 1
ATOM 1736 O O . ALA A 1 239 ? 107.845 112.941 167.653 1.00 21.23 220 ALA A O 1
ATOM 1738 N N . ILE A 1 240 ? 105.635 112.596 167.960 1.00 15.88 221 ILE A N 1
ATOM 1739 C CA . ILE A 1 240 ? 105.759 111.153 167.773 1.00 10.43 221 ILE A CA 1
ATOM 1740 C C . ILE A 1 240 ? 106.250 110.830 166.369 1.00 8.83 221 ILE A C 1
ATOM 1741 O O . ILE A 1 240 ? 107.093 109.944 166.179 1.00 12.69 221 ILE A O 1
ATOM 1746 N N . LEU A 1 241 ? 105.736 111.536 165.359 1.00 9.23 222 LEU A N 1
ATOM 1747 C CA . LEU A 1 241 ? 106.155 111.286 163.986 1.00 3.11 222 LEU A CA 1
ATOM 1748 C C . LEU A 1 241 ? 107.614 111.646 163.732 1.00 6.98 222 LEU A C 1
ATOM 1749 O O . LEU A 1 241 ? 108.290 110.921 163.002 1.00 21.38 222 LEU A O 1
ATOM 1754 N N . GLU A 1 242 ? 108.118 112.738 164.312 1.00 6.80 223 GLU A N 1
ATOM 1755 C CA . GLU A 1 242 ? 109.534 113.058 164.168 1.00 11.63 223 GLU A CA 1
ATOM 1756 C C . GLU A 1 242 ? 110.413 112.050 164.900 1.00 13.50 223 GLU A C 1
ATOM 1757 O O . GLU A 1 242 ? 111.494 111.701 164.411 1.00 13.88 223 GLU A O 1
ATOM 1763 N N . LYS A 1 243 ? 109.972 111.564 166.063 1.00 9.94 224 LYS A N 1
ATOM 1764 C CA . LYS A 1 243 ? 110.727 110.502 166.724 1.00 4.61 224 LYS A CA 1
ATOM 1765 C C . LYS A 1 243 ? 110.769 109.242 165.864 1.00 12.91 224 LYS A C 1
ATOM 1766 O O . LYS A 1 243 ? 111.825 108.610 165.724 1.00 18.93 224 LYS A O 1
ATOM 1772 N N . ILE A 1 244 ? 109.634 108.871 165.269 1.00 12.00 225 ILE A N 1
ATOM 1773 C CA . ILE A 1 244 ? 109.590 107.697 164.402 1.00 0.77 225 ILE A CA 1
ATOM 1774 C C . ILE A 1 244 ? 110.458 107.907 163.166 1.00 2.18 225 ILE A C 1
ATOM 1775 O O . ILE A 1 244 ? 111.099 106.967 162.684 1.00 12.54 225 ILE A O 1
ATOM 1780 N N . LEU A 1 245 ? 110.496 109.130 162.634 1.00 2.52 226 LEU A N 1
ATOM 1781 C CA . LEU A 1 245 ? 111.373 109.427 161.508 1.00 3.88 226 LEU A CA 1
ATOM 1782 C C . LEU A 1 245 ? 112.840 109.292 161.900 1.00 15.86 226 LEU A C 1
ATOM 1783 O O . LEU A 1 245 ? 113.655 108.805 161.109 1.00 21.14 226 LEU A O 1
ATOM 1788 N N . LYS A 1 246 ? 113.193 109.731 163.109 1.00 12.26 227 LYS A N 1
ATOM 1789 C CA . LYS A 1 246 ? 114.558 109.555 163.595 1.00 4.32 227 LYS A CA 1
ATOM 1790 C C . LYS A 1 246 ? 114.912 108.076 163.702 1.00 6.50 227 LYS A C 1
ATOM 1791 O O . LYS A 1 246 ? 116.016 107.658 163.334 1.00 17.77 227 LYS A O 1
ATOM 1797 N N . VAL A 1 247 ? 113.983 107.266 164.206 1.00 1.63 228 VAL A N 1
ATOM 1798 C CA . VAL A 1 247 ? 114.203 105.826 164.306 1.00 0.00 228 VAL A CA 1
ATOM 1799 C C . VAL A 1 247 ? 114.342 105.226 162.911 1.00 1.76 228 VAL A C 1
ATOM 1800 O O . VAL A 1 247 ? 115.103 104.276 162.704 1.00 10.16 228 VAL A O 1
ATOM 1804 N N . ALA A 1 248 ? 113.611 105.783 161.943 1.00 11.07 229 ALA A N 1
ATOM 1805 C CA . ALA A 1 248 ? 113.594 105.227 160.594 1.00 12.01 229 ALA A CA 1
ATOM 1806 C C . ALA A 1 248 ? 114.679 105.810 159.698 1.00 13.45 229 ALA A C 1
ATOM 1807 O O . ALA A 1 248 ? 114.830 105.350 158.558 1.00 19.08 229 ALA A O 1
ATOM 1809 N N . LYS A 1 249 ? 115.434 106.807 160.163 1.00 15.79 230 LYS A N 1
ATOM 1810 C CA . LYS A 1 249 ? 116.564 107.330 159.411 1.00 16.61 230 LYS A CA 1
ATOM 1811 C C . LYS A 1 249 ? 117.876 106.639 159.744 1.00 20.37 230 LYS A C 1
ATOM 1812 O O . LYS A 1 249 ? 118.871 106.870 159.050 1.00 20.27 230 LYS A O 1
ATOM 1818 N N . ALA A 1 250 ? 117.902 105.801 160.778 1.00 21.09 231 ALA A N 1
ATOM 1819 C CA . ALA A 1 250 ? 119.082 105.036 161.168 1.00 17.81 231 ALA A CA 1
ATOM 1820 C C . ALA A 1 250 ? 118.811 103.536 161.095 1.00 20.47 231 ALA A C 1
ATOM 1821 O O . ALA A 1 250 ? 119.379 102.748 161.852 1.00 26.27 231 ALA A O 1
ATOM 1823 N N . LEU A 1 251 ? 117.936 103.128 160.179 1.00 17.15 232 LEU A N 1
ATOM 1824 C CA . LEU A 1 251 ? 117.615 101.718 159.996 1.00 21.92 232 LEU A CA 1
ATOM 1825 C C . LEU A 1 251 ? 117.856 101.297 158.552 1.00 30.69 232 LEU A C 1
ATOM 1826 O O . LEU A 1 251 ? 117.623 100.140 158.188 1.00 29.11 232 LEU A O 1
ATOM 1831 N N . GLY A 1 252 ? 118.327 102.230 157.726 1.00 35.70 233 GLY A N 1
ATOM 1832 C CA . GLY A 1 252 ? 118.534 101.957 156.317 1.00 36.09 233 GLY A CA 1
ATOM 1833 C C . GLY A 1 252 ? 117.245 101.643 155.591 1.00 38.30 233 GLY A C 1
ATOM 1834 O O . GLY A 1 252 ? 117.189 100.719 154.776 1.00 39.53 233 GLY A O 1
ATOM 1835 N N . ASP A 1 253 ? 116.197 102.410 155.884 1.00 34.27 234 ASP A N 1
ATOM 1836 C CA . ASP A 1 253 ? 114.895 102.225 155.264 1.00 32.18 234 ASP A CA 1
ATOM 1837 C C . ASP A 1 253 ? 114.515 103.494 154.516 1.00 30.62 234 ASP A C 1
ATOM 1838 O O . ASP A 1 253 ? 114.534 104.586 155.087 1.00 29.74 234 ASP A O 1
ATOM 1843 N N . GLU A 1 254 ? 114.172 103.339 153.237 1.00 30.46 235 GLU A N 1
ATOM 1844 C CA . GLU A 1 254 ? 113.711 104.455 152.418 1.00 29.39 235 GLU A CA 1
ATOM 1845 C C . GLU A 1 254 ? 112.242 104.307 152.041 1.00 27.71 235 GLU A C 1
ATOM 1846 O O . GLU A 1 254 ? 111.670 105.209 151.422 1.00 28.91 235 GLU A O 1
ATOM 1852 N N . GLU A 1 255 ? 111.621 103.184 152.407 1.00 27.15 236 GLU A N 1
ATOM 1853 C CA . GLU A 1 255 ? 110.181 103.005 152.264 1.00 26.33 236 GLU A CA 1
ATOM 1854 C C . GLU A 1 255 ? 109.448 103.410 153.538 1.00 27.37 236 GLU A C 1
ATOM 1855 O O . GLU A 1 255 ? 108.216 103.377 153.582 1.00 30.66 236 GLU A O 1
ATOM 1861 N N . LEU A 1 256 ? 110.194 103.789 154.576 1.00 20.99 237 LEU A N 1
ATOM 1862 C CA . LEU A 1 256 ? 109.621 104.310 155.810 1.00 16.36 237 LEU A CA 1
ATOM 1863 C C . LEU A 1 256 ? 110.036 105.741 156.111 1.00 11.01 237 LEU A C 1
ATOM 1864 O O . LEU A 1 256 ? 109.328 106.418 156.866 1.00 12.82 237 LEU A O 1
ATOM 1869 N N . ILE A 1 257 ? 111.145 106.227 155.552 1.00 12.65 238 ILE A N 1
ATOM 1870 C CA . ILE A 1 257 ? 111.455 107.649 155.629 1.00 11.10 238 ILE A CA 1
ATOM 1871 C C . ILE A 1 257 ? 110.438 108.452 154.829 1.00 18.27 238 ILE A C 1
ATOM 1872 O O . ILE A 1 257 ? 109.960 109.501 155.277 1.00 18.87 238 ILE A O 1
ATOM 1877 N N . LYS A 1 258 ? 110.087 107.969 153.636 1.00 20.60 239 LYS A N 1
ATOM 1878 C CA . LYS A 1 258 ? 109.079 108.647 152.824 1.00 10.91 239 LYS A CA 1
ATOM 1879 C C . LYS A 1 258 ? 107.715 108.616 153.498 1.00 4.98 239 LYS A C 1
ATOM 1880 O O . LYS A 1 258 ? 106.984 109.613 153.480 1.00 13.23 239 LYS A O 1
ATOM 1886 N N . HIS A 1 259 ? 107.349 107.477 154.093 1.00 4.71 240 HIS A N 1
ATOM 1887 C CA . HIS A 1 259 ? 106.063 107.379 154.779 1.00 6.82 240 HIS A CA 1
ATOM 1888 C C . HIS A 1 259 ? 105.988 108.352 155.949 1.00 14.00 240 HIS A C 1
ATOM 1889 O O . HIS A 1 259 ? 104.990 109.069 156.111 1.00 15.13 240 HIS A O 1
ATOM 1896 N N . ALA A 1 260 ? 107.037 108.397 156.769 1.00 16.17 241 ALA A N 1
ATOM 1897 C CA . ALA A 1 260 ? 107.074 109.329 157.890 1.00 7.75 241 ALA A CA 1
ATOM 1898 C C . ALA A 1 260 ? 107.062 110.774 157.413 1.00 10.91 241 ALA A C 1
ATOM 1899 O O . ALA A 1 260 ? 106.404 111.619 158.024 1.00 10.80 241 ALA A O 1
ATOM 1901 N N . SER A 1 261 ? 107.781 111.075 156.328 1.00 10.92 242 SER A N 1
ATOM 1902 C CA . SER A 1 261 ? 107.788 112.434 155.802 1.00 10.32 242 SER A CA 1
ATOM 1903 C C . SER A 1 261 ? 106.407 112.850 155.312 1.00 13.95 242 SER A C 1
ATOM 1904 O O . SER A 1 261 ? 105.963 113.973 155.571 1.00 18.30 242 SER A O 1
ATOM 1907 N N . LEU A 1 262 ? 105.710 111.955 154.607 1.00 11.64 243 LEU A N 1
ATOM 1908 C CA . LEU A 1 262 ? 104.354 112.261 154.162 1.00 4.84 243 LEU A CA 1
ATOM 1909 C C . LEU A 1 262 ? 103.419 112.466 155.345 1.00 8.43 243 LEU A C 1
ATOM 1910 O O . LEU A 1 262 ? 102.578 113.373 155.331 1.00 21.52 243 LEU A O 1
ATOM 1915 N N . ALA A 1 263 ? 103.546 111.629 156.378 1.00 3.27 244 ALA A N 1
ATOM 1916 C CA . ALA A 1 263 ? 102.700 111.796 157.555 1.00 3.70 244 ALA A CA 1
ATOM 1917 C C . ALA A 1 263 ? 102.969 113.118 158.266 1.00 11.97 244 ALA A C 1
ATOM 1918 O O . ALA A 1 263 ? 102.025 113.790 158.692 1.00 16.24 244 ALA A O 1
ATOM 1920 N N . ILE A 1 264 ? 104.241 113.502 158.402 1.00 17.60 245 ILE A N 1
ATOM 1921 C CA . ILE A 1 264 ? 104.571 114.777 159.034 1.00 11.55 245 ILE A CA 1
ATOM 1922 C C . ILE A 1 264 ? 104.051 115.937 158.197 1.00 13.68 245 ILE A C 1
ATOM 1923 O O . ILE A 1 264 ? 103.554 116.934 158.733 1.00 21.77 245 ILE A O 1
ATOM 1928 N N . GLU A 1 265 ? 104.160 115.831 156.870 1.00 10.91 246 GLU A N 1
ATOM 1929 C CA . GLU A 1 265 ? 103.635 116.879 155.999 1.00 8.06 246 GLU A CA 1
ATOM 1930 C C . GLU A 1 265 ? 102.126 117.018 156.154 1.00 15.00 246 GLU A C 1
ATOM 1931 O O . GLU A 1 265 ? 101.594 118.131 156.206 1.00 23.98 246 GLU A O 1
ATOM 1937 N N . HIS A 1 266 ? 101.421 115.888 156.226 1.00 16.08 247 HIS A N 1
ATOM 1938 C CA . HIS A 1 266 ? 99.968 115.928 156.354 1.00 12.14 247 HIS A CA 1
ATOM 1939 C C . HIS A 1 266 ? 99.545 116.503 157.703 1.00 15.58 247 HIS A C 1
ATOM 1940 O O . HIS A 1 266 ? 98.632 117.333 157.775 1.00 17.39 247 HIS A O 1
ATOM 1947 N N . VAL A 1 267 ? 100.195 116.073 158.785 1.00 23.43 248 VAL A N 1
ATOM 1948 C CA . VAL A 1 267 ? 99.799 116.525 160.118 1.00 24.64 248 VAL A CA 1
ATOM 1949 C C . VAL A 1 267 ? 100.166 117.992 160.319 1.00 25.28 248 VAL A C 1
ATOM 1950 O O . VAL A 1 267 ? 99.382 118.778 160.862 1.00 27.09 248 VAL A O 1
ATOM 1954 N N . LYS A 1 268 ? 101.362 118.380 159.879 1.00 20.97 249 LYS A N 1
ATOM 1955 C CA . LYS A 1 268 ? 101.870 119.725 160.135 1.00 21.96 249 LYS A CA 1
ATOM 1956 C C . LYS A 1 268 ? 101.013 120.785 159.454 1.00 28.14 249 LYS A C 1
ATOM 1957 O O . LYS A 1 268 ? 100.365 121.604 160.117 1.00 27.33 249 LYS A O 1
ATOM 1963 N N . MET A 1 269 ? 100.991 120.778 158.123 1.00 28.04 250 MET A N 1
ATOM 1964 C CA . MET A 1 269 ? 100.360 121.852 157.369 1.00 27.52 250 MET A CA 1
ATOM 1965 C C . MET A 1 269 ? 98.882 121.575 157.129 1.00 24.74 250 MET A C 1
ATOM 1966 O O . MET A 1 269 ? 98.020 122.361 157.535 1.00 25.84 250 MET A O 1
ATOM 1971 N N . ASP A 1 270 ? 98.581 120.459 156.477 1.00 25.11 251 ASP A N 1
ATOM 1972 C CA . ASP A 1 270 ? 97.209 120.129 156.114 1.00 29.40 251 ASP A CA 1
ATOM 1973 C C . ASP A 1 270 ? 96.428 119.604 157.315 1.00 31.85 251 ASP A C 1
ATOM 1974 O O . ASP A 1 270 ? 95.269 119.206 157.196 1.00 28.36 251 ASP A O 1
#

Radius of gyration: 19.25 Å; Cα contacts (8 Å, |Δi|>4): 285; chains: 1; bounding box: 56×34×48 Å

B-factor: mean 28.59, std 12.57, range [0.77, 85.13]

Solvent-accessible surface area: 12127 Å² total; per-residue (Å²): 56,17,109,88,0,88,109,4,17,87,20,25,84,115,46,23,178,112,47,60,65,71,93,0,0,19,108,2,0,35,26,0,40,85,65,17,65,146,124,85,46,134,119,0,29,55,19,0,83,129,1,50,84,23,0,127,117,18,77,0,86,100,0,0,63,46,0,13,104,13,5,85,163,87,56,148,21,59,3,0,0,0,0,0,0,7,0,0,6,14,6,0,73,109,31,53,25,102,88,10,6,113,63,0,80,82,1,6,89,81,0,2,122,63,15,47,51,56,30,1,31,0,0,11,0,0,3,0,1,0,40,0,91,126,47,61,26,108,106,0,15,99,12,0,75,104,3,17,98,65,0,52,140,85,28,46,72,8,43,8,32,11,0,27,0,0,20,22,0,0,102,14,41,135,143,71,61,9,72,95,116,3,0,71,79,0,2,108,36,4,44,146,63,47,18,123,22,0,0,62,19,0,33,94,28,40,117,115,62,101,16,60,91,120,1,0,20,34,1,0,68,48,0,22,92,1,0,129,65,75,75,62,138,138,14,54,117,43,0,38,112,2,13,83,72,0,95,142,123

Sequence (249 aa):
GGTMLKEILEAYKEIARTGNEREALLRAIDIVRDKYSEKGDEETDTLLHRVRLDVREGNLEHAVEDLKKLVEKRPELKDVALVLILIMAEEVKKLGFPEFAEKIEELVEKFAETGDIKYVYAADIVYLMALVKKLGDEEFVKILEKFYEKLLETGDPVYSLIADVILLLAKLLKEGEISEELAREVAELLEKGDLKGVVDTVLLYYLKGEVSKEAAVAILEKILKVAKALGDEELIKHASLAIEHVKMD

Foldseek 3Di:
DLPPLVVLVVQLCVVCVVPPLQVSLLVLLVSVLVVVVVDPDPPVNVLSVVLSVCSVVPNLVVNLVVLVVVCVVPVVDLSSLLSSLSSLLSVLVVLPDVVLSVVSVVLSVVCNRPPQCLSSLLNLLSSLLSVLVNLPDDVLSVLSVVLSVVSVVPSQSLSSLLSVLLSLLSVQCRPPFQHDVLSVVLSVQSRPPHLPVNLVSLLVCVVVPRGALVSSLVSLVSSLVSVVRPPDPPVNVSSVVSNVVSNPD

Secondary structure (DSSP, 8-state):
--SSSHHHHHHHHHHHSSS-SSHHHHHHHHHHHHHHHTTT-HHHHHHHHHHHHHHHHT-HHHHHHHHHHHHHH--S-SHHHHHHHHHHHHHHHHHT-HHHHHHHHHHHHHHHTS--THHHHHHHHHHHHHHHHHHS-STTHHHHHHHHHHHTTT--TTHHHHHHHHHHHHHHHHHTSS-HHHHHHHHHHHHHT-SSHHHHHHHHHHHTT-S-HHHHHHHHHHHHHHHHTTT-STTHHHHHHHHHHHHT-